Protein AF-A0A9P4HFI1-F1 (afdb_monomer_lite)

pLDDT: mean 74.75, std 19.61, range [27.12, 97.75]

Foldseek 3Di:
DAQPDQPPPPPPVVLVVLVVVLVVLVVVLVVVVVVLVVVVVVVVVVVVPPPDDDDPPCVVVVDDPVVNVVVVVVVVVVVVVVVVVPPDDDPDDDDDDDDDDPDDPVVVVVVVVVCPPDPCVVVPDDPPDPDPADPVNVVVVVVVVVVVSVVVVLVSLLVSLLVLLVSLLVLLVVCVVCLVVAFLVSLVVNLVSSLVSLVSVLVNLQCLCVVHDVSSVVSVVSVVSSVVSSVVSLVSSVVLQVQQDSHDHSSDDDCVVPDPPPDDPPVVVVVVSVVSVVVSVVSNVVSNVNSVVVVVVVVVVVVCVVVVVVVVVVVVVVVVVVVVVVVVPPPDDDDDDDDDDPDDDDDDDDDDDD

Radius of gyration: 32.89 Å; chains: 1; bounding box: 83×72×88 Å

Organism: NCBI:txid210430

InterPro domains:
  IPR053018 Elsinochrome Biosynthesis-Associated [PTHR37577] (3-295)

Structure (mmCIF, N/CA/C/O backbone):
data_AF-A0A9P4HFI1-F1
#
_entry.id   AF-A0A9P4HFI1-F1
#
loop_
_atom_site.group_PDB
_atom_site.id
_atom_site.type_symbol
_atom_site.label_atom_id
_atom_site.label_alt_id
_atom_site.label_comp_id
_atom_site.label_asym_id
_atom_site.label_entity_id
_atom_site.label_seq_id
_atom_site.pdbx_PDB_ins_code
_atom_site.Cartn_x
_atom_site.Cartn_y
_atom_site.Cartn_z
_atom_site.occupancy
_atom_site.B_iso_or_equiv
_atom_site.auth_seq_id
_atom_site.auth_comp_id
_atom_site.auth_asym_id
_atom_site.auth_atom_id
_atom_site.pdbx_PDB_model_num
ATOM 1 N N . MET A 1 1 ? -12.243 -10.187 34.333 1.00 68.06 1 MET A N 1
ATOM 2 C CA . MET A 1 1 ? -13.706 -9.996 34.335 1.00 68.06 1 MET A CA 1
ATOM 3 C C . MET A 1 1 ? -14.184 -10.226 32.917 1.00 68.06 1 MET A C 1
ATOM 5 O O . MET A 1 1 ? -13.527 -9.745 32.000 1.00 68.06 1 MET A O 1
ATOM 9 N N . GLU A 1 2 ? -15.232 -11.023 32.726 1.00 74.25 2 GLU A N 1
ATOM 10 C CA . GLU A 1 2 ? -15.832 -11.200 31.400 1.00 74.25 2 GLU A CA 1
ATOM 11 C C . GLU A 1 2 ? -16.791 -10.032 31.126 1.00 74.25 2 GLU A C 1
ATOM 13 O O . GLU A 1 2 ? -17.503 -9.596 32.024 1.00 74.25 2 GLU A O 1
ATOM 18 N N . CYS A 1 3 ? -16.760 -9.493 29.906 1.00 81.25 3 CYS A N 1
ATOM 19 C CA . CYS A 1 3 ? -17.635 -8.409 29.449 1.00 81.25 3 CYS A CA 1
ATOM 20 C C . CYS A 1 3 ? -19.101 -8.875 29.564 1.00 81.25 3 CYS A C 1
ATOM 22 O O . CYS A 1 3 ? -19.505 -9.786 28.838 1.00 81.25 3 CYS A O 1
ATOM 24 N N . VAL A 1 4 ? -19.862 -8.306 30.509 1.00 76.50 4 VAL A N 1
ATOM 25 C CA . VAL A 1 4 ? -21.171 -8.838 30.960 1.00 76.50 4 VAL A CA 1
ATOM 26 C C . VAL A 1 4 ? -22.253 -8.696 29.887 1.00 76.50 4 VAL A C 1
ATOM 28 O O . VAL A 1 4 ? -23.166 -9.513 29.797 1.00 76.50 4 VAL A O 1
ATOM 31 N N . SER A 1 5 ? -22.119 -7.693 29.022 1.00 66.56 5 SER A N 1
ATOM 32 C CA . SER A 1 5 ? -23.012 -7.460 27.895 1.00 66.56 5 SER A CA 1
ATOM 33 C C . SER A 1 5 ? -22.180 -7.158 26.660 1.00 66.56 5 SER A C 1
ATOM 35 O O . SER A 1 5 ? -21.770 -6.023 26.405 1.00 66.56 5 SER A O 1
ATOM 37 N N . ILE A 1 6 ? -21.925 -8.196 25.863 1.00 64.38 6 ILE A N 1
ATOM 38 C CA . ILE A 1 6 ? -21.555 -7.989 24.467 1.00 64.38 6 ILE A CA 1
ATOM 39 C C . ILE A 1 6 ? -22.835 -7.460 23.833 1.00 64.38 6 ILE A C 1
ATOM 41 O O . ILE A 1 6 ? -23.694 -8.255 23.453 1.00 64.38 6 ILE A O 1
ATOM 45 N N . GLY A 1 7 ? -23.002 -6.133 23.804 1.00 59.44 7 GLY A N 1
ATOM 46 C CA . GLY A 1 7 ? -24.092 -5.511 23.059 1.00 59.44 7 GLY A CA 1
ATOM 47 C C . GLY A 1 7 ? -24.150 -6.220 21.716 1.00 59.44 7 GLY A C 1
ATOM 48 O O . GLY A 1 7 ? -23.103 -6.315 21.065 1.00 59.44 7 GLY A O 1
ATOM 49 N N . GLN A 1 8 ? -25.296 -6.850 21.402 1.00 54.38 8 GLN A N 1
ATOM 50 C CA . GLN A 1 8 ? -25.435 -7.635 20.179 1.00 54.38 8 GLN A CA 1
ATOM 51 C C . GLN A 1 8 ? -24.863 -6.767 19.078 1.00 54.38 8 GLN A C 1
ATOM 53 O O . GLN A 1 8 ? -25.316 -5.635 18.906 1.00 54.38 8 GLN A O 1
ATOM 58 N N . ALA A 1 9 ? -23.782 -7.240 18.451 1.00 53.97 9 ALA A N 1
ATOM 59 C CA . ALA A 1 9 ? -23.200 -6.545 17.328 1.00 53.97 9 ALA A CA 1
ATOM 60 C C . ALA A 1 9 ? -24.339 -6.471 16.329 1.00 53.97 9 ALA A C 1
ATOM 62 O O . ALA A 1 9 ? -24.664 -7.494 15.733 1.00 53.97 9 ALA A O 1
ATOM 63 N N . ASN A 1 10 ? -25.016 -5.322 16.259 1.00 55.12 10 ASN A N 1
ATOM 64 C CA . ASN A 1 10 ? -26.037 -5.112 15.264 1.00 55.12 10 ASN A CA 1
ATOM 65 C C . ASN A 1 10 ? -25.264 -5.306 13.966 1.00 55.12 10 ASN A C 1
ATOM 67 O O . ASN A 1 10 ? -24.281 -4.580 13.764 1.00 55.12 10 ASN A O 1
ATOM 71 N N . PRO A 1 11 ? -25.544 -6.367 13.193 1.00 55.69 11 PRO A N 1
ATOM 72 C CA . PRO A 1 11 ? -24.803 -6.640 11.984 1.00 55.69 11 PRO A CA 1
ATOM 73 C C . PRO A 1 11 ? -25.275 -5.598 10.980 1.00 55.69 11 PRO A C 1
ATOM 75 O O . PRO A 1 11 ? -26.079 -5.875 10.096 1.00 55.69 11 PRO A O 1
ATOM 78 N N . ASP A 1 12 ? -24.835 -4.359 11.161 1.00 54.88 12 ASP A N 1
ATOM 79 C CA . ASP A 1 12 ? -25.080 -3.303 10.214 1.00 54.88 12 ASP A CA 1
ATOM 80 C C . ASP A 1 12 ? -24.405 -3.781 8.928 1.00 54.88 12 ASP A C 1
ATOM 82 O O . ASP A 1 12 ? -23.182 -3.949 8.861 1.00 54.88 12 ASP A O 1
ATOM 86 N N . ASN A 1 13 ? -25.232 -4.060 7.914 1.00 54.50 13 ASN A N 1
ATOM 87 C CA . ASN A 1 13 ? -24.852 -4.605 6.605 1.00 54.50 13 ASN A CA 1
ATOM 88 C C . ASN A 1 13 ? -23.632 -3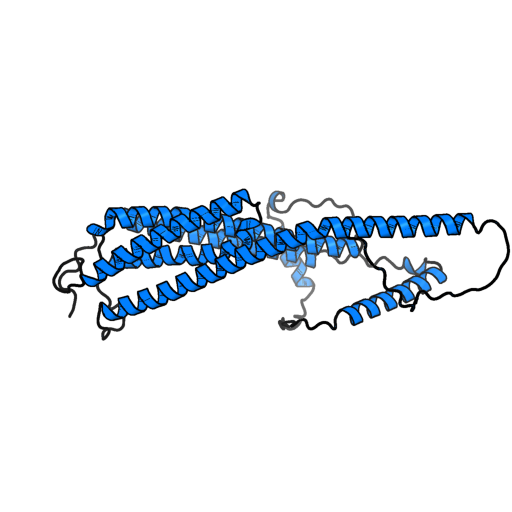.901 5.978 1.00 54.50 13 ASN A C 1
ATOM 90 O O . ASN A 1 13 ? -22.931 -4.487 5.151 1.00 54.50 13 ASN A O 1
ATOM 94 N N . ALA A 1 14 ? -23.355 -2.660 6.384 1.00 55.66 14 ALA A N 1
ATOM 95 C CA . ALA A 1 14 ? -22.195 -1.892 5.965 1.00 55.66 14 ALA A CA 1
ATOM 96 C C . ALA A 1 14 ? -20.857 -2.577 6.309 1.00 55.66 14 ALA A C 1
ATOM 98 O O . ALA A 1 14 ? -19.989 -2.666 5.442 1.00 55.66 14 ALA A O 1
ATOM 99 N N . GLY A 1 15 ? -20.683 -3.111 7.526 1.00 61.41 15 GLY A N 1
ATOM 100 C CA . GLY A 1 15 ? -19.405 -3.697 7.957 1.00 61.41 15 GLY A CA 1
ATOM 101 C C . GLY A 1 15 ? -19.043 -4.975 7.194 1.00 61.41 15 GLY A C 1
ATOM 102 O O . GLY A 1 15 ? -17.900 -5.154 6.767 1.00 61.41 15 GLY A O 1
ATOM 103 N N . VAL A 1 16 ? -20.038 -5.834 6.952 1.00 70.19 16 VAL A N 1
ATOM 104 C CA . VAL A 1 16 ? -19.864 -7.064 6.165 1.00 70.19 16 VAL A CA 1
ATOM 105 C C . VAL A 1 16 ? -19.607 -6.734 4.698 1.00 70.19 16 VAL A C 1
ATOM 107 O O . VAL A 1 16 ? -18.694 -7.304 4.109 1.00 70.19 16 VAL A O 1
ATOM 110 N N . GLY A 1 17 ? -20.344 -5.781 4.115 1.00 72.12 17 GLY A N 1
ATOM 111 C CA . GLY A 1 17 ? -20.143 -5.367 2.722 1.00 72.12 17 GLY A CA 1
ATOM 112 C C . GLY A 1 17 ? -18.720 -4.871 2.450 1.00 72.12 17 GLY A C 1
ATOM 113 O O . GLY A 1 17 ? -18.124 -5.219 1.433 1.00 72.12 17 GLY A O 1
ATOM 114 N N . ILE A 1 18 ? -18.140 -4.134 3.398 1.00 68.12 18 ILE A N 1
ATOM 115 C CA . ILE A 1 18 ? -16.758 -3.648 3.332 1.00 68.12 18 ILE A CA 1
ATOM 116 C C . ILE A 1 18 ? -15.747 -4.798 3.375 1.00 68.12 18 ILE A C 1
ATOM 118 O O . ILE A 1 18 ? -14.842 -4.857 2.542 1.00 68.12 18 ILE A O 1
ATOM 122 N N . LEU A 1 19 ? -15.900 -5.721 4.328 1.00 71.75 19 LEU A N 1
ATOM 123 C CA . LEU A 1 19 ? -15.033 -6.896 4.440 1.00 71.75 19 LEU A CA 1
ATOM 124 C C . LEU A 1 19 ? -15.110 -7.755 3.176 1.00 71.75 19 LEU A C 1
ATOM 126 O O . LEU A 1 19 ? -14.081 -8.152 2.634 1.00 71.75 19 LEU A O 1
ATOM 130 N N . VAL A 1 20 ? -16.321 -7.979 2.662 1.00 79.75 20 VAL A N 1
ATOM 131 C CA . VAL A 1 20 ? -16.550 -8.707 1.411 1.00 79.75 20 VAL A CA 1
ATOM 132 C C . VAL A 1 20 ? -15.899 -7.985 0.234 1.00 79.75 20 VAL A C 1
ATOM 134 O O . VAL A 1 20 ? -15.254 -8.644 -0.579 1.00 79.75 20 VAL A O 1
ATOM 137 N N . ALA A 1 21 ? -15.988 -6.655 0.150 1.00 74.50 21 ALA A N 1
ATOM 138 C CA . ALA A 1 21 ? -15.324 -5.883 -0.899 1.00 74.50 21 ALA A CA 1
ATOM 139 C C . ALA A 1 21 ? -13.795 -6.034 -0.837 1.00 74.50 21 ALA A C 1
ATOM 141 O O . ALA A 1 21 ? -13.177 -6.326 -1.860 1.00 74.50 21 ALA A O 1
ATOM 142 N N . PHE A 1 22 ? -13.189 -5.937 0.352 1.00 73.19 22 PHE A N 1
ATOM 143 C CA . PHE A 1 22 ? -11.746 -6.139 0.539 1.00 73.19 22 PHE A CA 1
ATOM 144 C C . PHE A 1 22 ? -11.298 -7.553 0.179 1.00 73.19 22 PHE A C 1
ATOM 146 O O . PHE A 1 22 ? -10.294 -7.723 -0.515 1.00 73.19 22 PHE A O 1
ATOM 153 N N . VAL A 1 23 ? -12.036 -8.570 0.628 1.00 80.94 23 VAL A N 1
ATOM 154 C CA . VAL A 1 23 ? -11.736 -9.974 0.318 1.00 80.94 23 VAL A CA 1
ATOM 155 C C . VAL A 1 23 ? -11.874 -10.223 -1.179 1.00 80.94 23 VAL A C 1
ATOM 157 O O . VAL A 1 23 ? -10.978 -10.807 -1.781 1.00 80.94 23 VAL A O 1
ATOM 160 N N . THR A 1 24 ? -12.941 -9.721 -1.802 1.00 79.12 24 THR A N 1
ATOM 161 C CA . THR A 1 24 ? -13.180 -9.863 -3.244 1.00 79.12 24 THR A CA 1
ATOM 162 C C . THR A 1 24 ? -12.085 -9.170 -4.048 1.00 79.12 24 THR A C 1
ATOM 164 O O . THR A 1 24 ? -11.529 -9.762 -4.968 1.00 79.12 24 THR A O 1
ATOM 167 N N . GLN A 1 25 ? -11.706 -7.948 -3.676 1.00 77.00 25 GLN A N 1
ATOM 168 C CA . GLN A 1 25 ? -10.628 -7.218 -4.336 1.00 77.00 25 GLN A CA 1
ATOM 169 C C . GLN A 1 25 ? -9.276 -7.919 -4.165 1.00 77.00 25 GLN A C 1
ATOM 171 O O . GLN A 1 25 ? -8.525 -8.048 -5.131 1.00 77.00 25 GLN A O 1
ATOM 176 N N . SER A 1 26 ? -8.976 -8.405 -2.959 1.00 75.50 26 SER A N 1
ATOM 177 C CA . SER A 1 26 ? -7.747 -9.154 -2.681 1.00 75.50 26 SER A CA 1
ATOM 178 C C . SER A 1 26 ? -7.704 -10.447 -3.493 1.00 75.50 26 SER A C 1
ATOM 180 O O . SER A 1 26 ? -6.679 -10.764 -4.089 1.00 75.50 26 SER A O 1
ATOM 182 N N . LEU A 1 27 ? -8.832 -11.155 -3.593 1.00 80.88 27 LEU A N 1
ATOM 183 C CA . LEU A 1 27 ? -8.959 -12.364 -4.397 1.00 80.88 27 LEU A CA 1
ATOM 184 C C . LEU A 1 27 ? -8.751 -12.071 -5.887 1.00 80.88 27 LEU A C 1
ATOM 186 O O . LEU A 1 27 ? -7.974 -12.765 -6.535 1.00 80.88 27 LEU A O 1
ATOM 190 N N . ILE A 1 28 ? -9.376 -11.017 -6.422 1.00 78.25 28 ILE A N 1
ATOM 191 C CA . ILE A 1 28 ? -9.182 -10.592 -7.816 1.00 78.25 28 ILE A CA 1
ATOM 192 C C . ILE A 1 28 ? -7.711 -10.244 -8.072 1.00 78.25 28 ILE A C 1
ATOM 194 O O . ILE A 1 28 ? -7.153 -10.668 -9.082 1.00 78.25 28 ILE A O 1
ATOM 198 N N . ALA A 1 29 ? -7.059 -9.525 -7.155 1.00 73.94 29 ALA A N 1
ATOM 199 C CA . ALA A 1 29 ? -5.646 -9.174 -7.277 1.00 73.94 29 ALA A CA 1
ATOM 200 C C . ALA A 1 29 ? -4.735 -10.415 -7.261 1.00 73.94 29 ALA A C 1
ATOM 202 O O . ALA A 1 29 ? -3.812 -10.507 -8.070 1.00 73.94 29 ALA A O 1
ATOM 203 N N . VAL A 1 30 ? -5.016 -11.393 -6.393 1.00 76.31 30 VAL A N 1
ATOM 204 C CA . VAL A 1 30 ? -4.285 -12.670 -6.345 1.00 76.31 30 VAL A CA 1
ATOM 205 C C . VAL A 1 30 ? -4.503 -13.473 -7.624 1.00 76.31 30 VAL A C 1
ATOM 207 O O . VAL A 1 30 ? -3.530 -13.966 -8.190 1.00 76.31 30 VAL A O 1
ATOM 210 N N . ILE A 1 31 ? -5.739 -13.565 -8.124 1.00 79.00 31 ILE A N 1
ATOM 211 C CA . ILE A 1 31 ? -6.050 -14.268 -9.377 1.00 79.00 31 ILE A CA 1
ATOM 212 C C . ILE A 1 31 ? -5.343 -13.595 -10.555 1.00 79.00 31 ILE A C 1
ATOM 214 O O . ILE A 1 31 ? -4.717 -14.280 -11.359 1.00 79.00 31 ILE A O 1
ATOM 218 N N . ALA A 1 32 ? -5.381 -12.264 -10.642 1.00 75.81 32 ALA A N 1
ATOM 219 C CA . ALA A 1 32 ? -4.673 -11.521 -11.680 1.00 75.81 32 ALA A CA 1
ATOM 220 C C . ALA A 1 32 ? -3.154 -11.740 -11.587 1.00 75.81 32 ALA A C 1
ATOM 222 O O . ALA A 1 32 ? -2.506 -12.032 -12.590 1.00 75.81 32 ALA A O 1
ATOM 223 N N . SER A 1 33 ? -2.575 -11.674 -10.387 1.00 73.25 33 SER A N 1
ATOM 224 C CA . SER A 1 33 ? -1.152 -11.956 -10.165 1.00 73.25 33 SER A CA 1
ATOM 225 C C . SER A 1 33 ? -0.777 -13.393 -10.561 1.00 73.25 33 SER A C 1
ATOM 227 O O . SER A 1 33 ? 0.173 -13.604 -11.311 1.00 73.25 33 SER A O 1
ATOM 229 N N . ALA A 1 34 ? -1.573 -14.389 -10.165 1.00 79.25 34 ALA A N 1
ATOM 230 C CA . ALA A 1 34 ? -1.355 -15.786 -10.529 1.00 79.25 34 ALA A CA 1
ATOM 231 C C . ALA A 1 34 ? -1.475 -16.012 -12.042 1.00 79.25 34 ALA A C 1
ATOM 233 O O . ALA A 1 34 ? -0.626 -16.667 -12.639 1.00 79.25 34 ALA A O 1
ATOM 234 N N . PHE A 1 35 ? -2.489 -15.431 -12.686 1.00 81.44 35 PHE A N 1
ATOM 235 C CA . PHE A 1 35 ? -2.682 -15.546 -14.130 1.00 81.44 35 PHE A CA 1
ATOM 236 C C . PHE A 1 35 ? -1.524 -14.915 -14.906 1.00 81.44 35 PHE A C 1
ATOM 238 O O . PHE A 1 35 ? -1.002 -15.499 -15.853 1.00 81.44 35 PHE A O 1
ATOM 245 N N . THR A 1 36 ? -1.070 -13.740 -14.477 1.00 73.50 36 THR A N 1
ATOM 246 C CA . THR A 1 36 ? 0.057 -13.046 -15.113 1.00 73.50 36 THR A CA 1
ATOM 247 C C . THR A 1 36 ? 1.380 -13.772 -14.887 1.00 73.50 36 THR A C 1
ATOM 249 O O . THR A 1 36 ? 2.193 -13.852 -15.811 1.00 73.50 36 THR A O 1
ATOM 252 N N . PHE A 1 37 ? 1.563 -14.394 -13.721 1.00 78.31 37 PHE A N 1
ATOM 253 C CA . PHE A 1 37 ? 2.675 -15.301 -13.463 1.00 78.31 37 PHE A CA 1
ATOM 254 C C . PHE A 1 37 ? 2.631 -16.525 -14.387 1.00 78.31 37 PHE A C 1
ATOM 256 O O . PHE A 1 37 ? 3.613 -16.802 -15.068 1.00 78.31 37 PHE A O 1
ATOM 263 N N . LEU A 1 38 ? 1.484 -17.202 -14.500 1.00 84.19 38 LEU A N 1
ATOM 264 C CA . LEU A 1 38 ? 1.314 -18.365 -15.377 1.00 84.19 38 LEU A CA 1
ATOM 265 C C . LEU A 1 38 ? 1.590 -18.025 -16.844 1.00 84.19 38 LEU A C 1
ATOM 267 O O . LEU A 1 38 ? 2.341 -18.737 -17.509 1.00 84.19 38 LEU A O 1
ATOM 271 N N . LEU A 1 39 ? 1.052 -16.909 -17.344 1.00 79.38 39 LEU A N 1
ATOM 272 C CA . LEU A 1 39 ? 1.347 -16.432 -18.696 1.00 79.38 39 LEU A CA 1
ATOM 273 C C . LEU A 1 39 ? 2.840 -16.133 -18.885 1.00 79.38 39 LEU A C 1
ATOM 275 O O . LEU A 1 39 ? 3.402 -16.434 -19.939 1.00 79.38 39 LEU A O 1
ATOM 279 N N . SER A 1 40 ? 3.499 -15.574 -17.868 1.00 74.44 40 SER A N 1
ATOM 280 C CA . SER A 1 40 ? 4.941 -15.323 -17.890 1.00 74.44 40 SER A CA 1
ATOM 281 C C . SER A 1 40 ? 5.743 -16.626 -17.984 1.00 74.44 40 SER A C 1
ATOM 283 O O . SER A 1 40 ? 6.675 -16.702 -18.793 1.00 74.44 40 SER A O 1
ATOM 285 N N . THR A 1 41 ? 5.358 -17.651 -17.219 1.00 78.62 41 THR A N 1
ATOM 286 C CA . THR A 1 41 ? 5.999 -18.974 -17.223 1.00 78.62 41 THR A CA 1
ATOM 287 C C . THR A 1 41 ? 5.790 -19.695 -18.549 1.00 78.62 41 THR A C 1
ATOM 289 O O . THR A 1 41 ? 6.765 -20.132 -19.155 1.00 78.62 41 THR A O 1
ATOM 292 N N . LEU A 1 42 ? 4.556 -19.734 -19.064 1.00 83.81 42 LEU A N 1
ATOM 293 C CA . LEU A 1 42 ? 4.248 -20.341 -20.365 1.00 83.81 42 LEU A CA 1
ATOM 294 C C . LEU A 1 42 ? 5.013 -19.662 -21.500 1.00 83.81 42 LEU A C 1
ATOM 296 O O . LEU A 1 42 ? 5.517 -20.322 -22.408 1.00 83.81 42 LEU A O 1
ATOM 300 N N . HIS A 1 43 ? 5.136 -18.335 -21.448 1.00 77.38 43 HIS A N 1
ATOM 301 C CA . HIS A 1 43 ? 5.908 -17.625 -22.452 1.00 77.38 43 HIS A CA 1
ATOM 302 C C . HIS A 1 43 ? 7.402 -17.952 -22.353 1.00 77.38 43 HIS A C 1
ATOM 304 O O . HIS A 1 43 ? 8.038 -18.153 -23.382 1.00 77.38 43 HIS A O 1
ATOM 310 N N . GLN A 1 44 ? 7.954 -18.045 -21.138 1.00 75.88 44 GLN A N 1
ATOM 311 C CA . GLN A 1 44 ? 9.358 -18.406 -20.922 1.00 75.88 44 GLN A CA 1
ATOM 312 C C . GLN A 1 44 ? 9.663 -19.839 -21.377 1.00 75.88 44 GLN A C 1
ATOM 314 O O . GLN A 1 44 ? 10.722 -20.078 -21.949 1.00 75.88 44 GLN A O 1
ATOM 319 N N . GLN A 1 45 ? 8.715 -20.760 -21.209 1.00 81.69 45 GLN A N 1
ATOM 320 C CA . GLN A 1 45 ? 8.839 -22.132 -21.691 1.00 81.69 45 GLN A CA 1
ATOM 321 C C . GLN A 1 45 ? 8.901 -22.190 -23.225 1.00 81.69 45 GLN A C 1
ATOM 323 O O . GLN A 1 45 ? 9.818 -2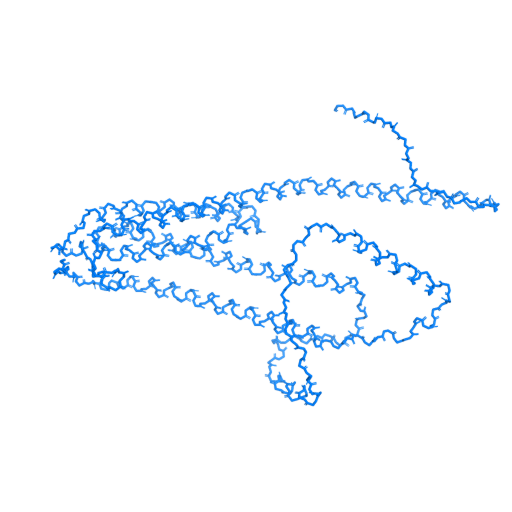2.797 -23.767 1.00 81.69 45 GLN A O 1
ATOM 328 N N . ARG A 1 46 ? 8.053 -21.426 -23.938 1.00 77.62 46 ARG A N 1
ATOM 329 C CA . ARG A 1 46 ? 8.140 -21.325 -25.413 1.00 77.62 46 ARG A CA 1
ATOM 330 C C . ARG A 1 46 ? 9.495 -20.823 -25.912 1.00 77.62 46 ARG A C 1
ATOM 332 O O . ARG A 1 46 ? 9.928 -21.229 -26.981 1.00 77.62 46 ARG A O 1
ATOM 339 N N . TRP A 1 47 ? 10.151 -19.926 -25.176 1.00 74.12 47 TRP A N 1
ATOM 340 C CA . TRP A 1 47 ? 11.494 -19.460 -25.538 1.00 74.12 47 TRP A CA 1
ATOM 341 C C . TRP A 1 47 ? 12.562 -20.531 -25.335 1.00 74.12 47 TRP A C 1
ATOM 343 O O . TRP A 1 47 ? 13.558 -20.529 -26.052 1.00 74.12 47 TRP A O 1
ATOM 353 N N . HIS A 1 48 ? 12.359 -21.426 -24.371 1.00 74.00 48 HIS A N 1
ATOM 354 C CA . HIS A 1 48 ? 13.281 -22.516 -24.085 1.00 74.00 48 HIS A CA 1
ATOM 355 C C . HIS A 1 48 ? 13.109 -23.696 -25.053 1.00 74.00 48 HIS A C 1
ATOM 357 O O . HIS A 1 48 ? 14.089 -24.368 -25.370 1.00 74.00 48 HIS A O 1
ATOM 363 N N . ASP A 1 49 ? 11.880 -23.911 -25.531 1.00 75.06 49 ASP A N 1
ATOM 364 C CA . ASP A 1 49 ? 11.524 -24.956 -26.499 1.00 75.06 49 ASP A CA 1
ATOM 365 C C . ASP A 1 49 ? 11.700 -24.511 -27.956 1.00 75.06 49 ASP A C 1
ATOM 367 O O . ASP A 1 49 ? 11.635 -25.336 -28.868 1.00 75.06 49 ASP A O 1
ATOM 371 N N . ALA A 1 50 ? 11.922 -23.213 -28.198 1.00 76.44 50 ALA A N 1
ATOM 372 C CA . ALA A 1 50 ? 12.322 -22.723 -29.506 1.00 76.44 50 ALA A CA 1
ATOM 373 C C . ALA A 1 50 ? 13.627 -23.430 -29.889 1.00 76.44 50 ALA A C 1
ATOM 375 O O . ALA A 1 50 ? 14.678 -23.158 -29.302 1.00 76.44 50 ALA A O 1
ATOM 376 N N . VAL A 1 51 ? 13.512 -24.377 -30.830 1.00 72.25 51 VAL A N 1
ATOM 377 C CA . VAL A 1 51 ? 14.612 -25.202 -31.336 1.00 72.25 51 VAL A CA 1
ATOM 378 C C . VAL A 1 51 ? 15.803 -24.278 -31.567 1.00 72.25 51 VAL A C 1
ATOM 380 O O . VAL A 1 51 ? 15.629 -23.272 -32.263 1.00 72.25 51 VAL A O 1
ATOM 383 N N . PRO A 1 52 ? 16.970 -24.548 -30.947 1.00 66.00 52 PRO A N 1
ATOM 384 C CA . PRO A 1 52 ? 18.148 -23.734 -31.186 1.00 66.00 52 PRO A CA 1
ATOM 385 C C . PRO A 1 52 ? 18.327 -23.654 -32.694 1.00 66.00 52 PRO A C 1
ATOM 387 O O . PRO A 1 52 ? 18.323 -24.701 -33.349 1.00 66.00 52 PRO A O 1
ATOM 390 N N . ASP A 1 53 ? 18.390 -22.425 -33.225 1.00 60.53 53 ASP A N 1
ATOM 391 C CA . ASP A 1 53 ? 18.553 -22.203 -34.659 1.00 60.53 53 ASP A CA 1
ATOM 392 C C . ASP A 1 53 ? 19.613 -23.188 -35.159 1.00 60.53 53 ASP A C 1
ATOM 394 O O . ASP A 1 53 ? 20.652 -23.326 -34.491 1.00 60.53 53 ASP A O 1
ATOM 398 N N . PRO A 1 54 ? 19.338 -23.928 -36.253 1.00 62.78 54 PRO A N 1
ATOM 399 C CA . PRO A 1 54 ? 20.283 -24.898 -36.777 1.00 62.78 54 PRO A CA 1
ATOM 400 C C . PRO A 1 54 ? 21.636 -24.206 -36.832 1.00 62.78 54 PRO A C 1
ATOM 402 O O . PRO A 1 54 ? 21.731 -23.117 -37.411 1.00 62.78 54 PRO A O 1
ATOM 405 N N . GLN A 1 55 ? 22.634 -24.782 -36.141 1.00 57.97 55 GLN A N 1
ATOM 406 C CA . GLN A 1 55 ? 23.968 -24.188 -36.080 1.00 57.97 55 GLN A CA 1
ATOM 407 C C . GLN A 1 55 ? 24.326 -23.740 -37.493 1.00 57.97 55 GLN A C 1
ATOM 409 O O . GLN A 1 55 ? 24.135 -24.552 -38.401 1.00 57.97 55 GLN A O 1
ATOM 414 N N . PRO A 1 56 ? 24.749 -22.475 -37.697 1.00 58.88 56 PRO A N 1
ATOM 415 C CA . PRO A 1 56 ? 24.963 -21.917 -39.026 1.00 58.88 56 PRO A CA 1
ATOM 416 C C . PRO A 1 56 ? 25.866 -22.875 -39.796 1.00 58.88 56 PRO A C 1
ATOM 418 O O . PRO A 1 56 ? 27.060 -22.955 -39.514 1.00 58.88 56 PRO A O 1
ATOM 421 N N . GLY A 1 57 ? 25.258 -23.676 -40.676 1.00 60.28 57 GLY A N 1
ATOM 422 C CA . GLY A 1 57 ? 25.848 -24.945 -41.088 1.00 60.28 57 GLY A CA 1
ATOM 423 C C . GLY A 1 57 ? 27.147 -24.679 -41.809 1.00 60.28 57 GLY A C 1
ATOM 424 O O . GLY A 1 57 ? 27.089 -24.082 -42.873 1.00 60.28 57 GLY A O 1
ATOM 425 N N . ASP A 1 58 ? 28.283 -25.026 -41.196 1.00 60.25 58 ASP A N 1
ATOM 426 C CA . ASP A 1 58 ? 29.667 -24.938 -41.682 1.00 60.25 58 ASP A CA 1
ATOM 427 C C . ASP A 1 58 ? 30.007 -23.788 -42.656 1.00 60.25 58 ASP A C 1
ATOM 429 O O . ASP A 1 58 ? 30.991 -23.847 -43.392 1.00 60.25 58 ASP A O 1
ATOM 433 N N . GLY A 1 59 ? 29.262 -22.680 -42.650 1.00 55.97 59 GLY A N 1
ATOM 434 C CA . GLY A 1 59 ? 29.458 -21.554 -43.565 1.00 55.97 59 GLY A CA 1
ATOM 435 C C . GLY A 1 59 ? 30.776 -20.845 -43.271 1.00 55.97 59 GLY A C 1
ATOM 436 O O . GLY A 1 59 ? 31.426 -20.304 -44.162 1.00 55.97 59 GLY A O 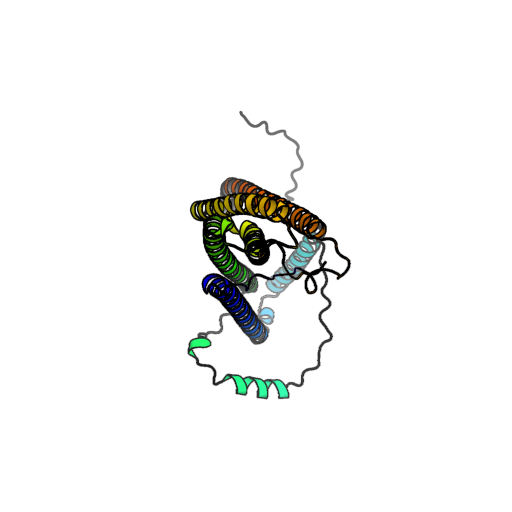1
ATOM 437 N N . LEU A 1 60 ? 31.251 -20.963 -42.028 1.00 57.19 60 LEU A N 1
ATOM 438 C CA . LEU A 1 60 ? 32.593 -20.570 -41.604 1.00 57.19 60 LEU A CA 1
ATOM 439 C C . LEU A 1 60 ? 33.700 -21.382 -42.297 1.00 57.19 60 LEU A C 1
ATOM 441 O O . LEU A 1 60 ? 34.828 -20.895 -42.413 1.00 57.19 60 LEU A O 1
ATOM 445 N N . ALA A 1 61 ? 33.412 -22.587 -42.801 1.00 59.19 61 ALA A N 1
ATOM 446 C CA . ALA A 1 61 ? 34.347 -23.354 -43.619 1.00 59.19 61 ALA A CA 1
ATOM 447 C C . ALA A 1 61 ? 34.553 -22.721 -45.005 1.00 59.19 61 ALA A C 1
ATOM 449 O O . ALA A 1 61 ? 35.658 -22.827 -45.546 1.00 59.19 61 ALA A O 1
ATOM 450 N N . GLN A 1 62 ? 33.556 -21.994 -45.525 1.00 61.81 62 GLN A N 1
ATOM 451 C CA . GLN A 1 62 ? 33.639 -21.250 -46.790 1.00 61.81 62 GLN A CA 1
ATOM 452 C C . GLN A 1 62 ? 34.309 -19.876 -46.640 1.00 61.81 62 GLN A C 1
ATOM 454 O O . GLN A 1 62 ? 34.708 -19.269 -47.633 1.00 61.81 62 GLN A O 1
ATOM 459 N N . TRP A 1 63 ? 34.500 -19.380 -45.413 1.00 69.88 63 TRP A N 1
ATOM 460 C CA . TRP A 1 63 ? 35.155 -18.090 -45.202 1.00 69.88 63 TRP A CA 1
ATOM 461 C C . TRP A 1 63 ? 36.647 -18.156 -45.566 1.00 69.88 63 TRP A C 1
ATOM 463 O O . TRP A 1 63 ? 37.343 -19.101 -45.152 1.00 69.88 63 TRP A O 1
ATOM 473 N N . PRO A 1 64 ? 37.187 -17.140 -46.268 1.00 76.69 64 PRO A N 1
ATOM 474 C CA . PRO A 1 64 ? 38.615 -17.030 -46.537 1.00 76.69 64 PRO A CA 1
ATOM 475 C C . PRO A 1 64 ? 39.446 -17.165 -45.252 1.00 76.69 64 PRO A C 1
ATOM 477 O O . PRO A 1 64 ? 39.095 -16.613 -44.208 1.00 76.69 64 PRO A O 1
ATOM 480 N N . LYS A 1 65 ? 40.580 -17.882 -45.315 1.00 78.19 65 LYS A N 1
ATOM 481 C CA . LYS A 1 65 ? 41.421 -18.200 -44.136 1.00 78.19 65 LYS A CA 1
ATOM 482 C C . LYS A 1 65 ? 41.822 -16.971 -43.308 1.00 78.19 65 LYS A C 1
ATOM 484 O O . LYS A 1 65 ? 42.015 -17.097 -42.101 1.00 78.19 65 LYS A O 1
ATOM 489 N N . TRP A 1 66 ? 41.957 -15.801 -43.934 1.00 78.62 66 TRP A N 1
ATOM 490 C CA . TRP A 1 66 ? 42.302 -14.559 -43.244 1.00 78.62 66 TRP A CA 1
ATOM 491 C C . TRP A 1 66 ? 41.153 -14.061 -42.355 1.00 78.62 66 TRP A C 1
ATOM 493 O O . TRP A 1 66 ? 41.393 -13.776 -41.188 1.00 78.62 66 TRP A O 1
ATOM 503 N N . LEU A 1 67 ? 39.909 -14.088 -42.847 1.00 72.56 67 LEU A N 1
ATOM 504 C CA . LEU A 1 67 ? 38.716 -13.650 -42.114 1.00 72.56 67 LEU A CA 1
ATOM 505 C C . LEU A 1 67 ? 38.456 -14.531 -40.880 1.00 72.56 67 LEU A C 1
ATOM 507 O O . LEU A 1 67 ? 38.130 -14.033 -39.803 1.00 72.56 67 LEU A O 1
ATOM 511 N N . ARG A 1 68 ? 38.712 -15.842 -41.009 1.00 73.38 68 ARG A N 1
ATOM 512 C CA . ARG A 1 68 ? 38.641 -16.806 -39.897 1.00 73.38 68 ARG A CA 1
ATOM 513 C C . ARG A 1 68 ? 39.627 -16.484 -38.769 1.00 73.38 68 ARG A C 1
ATOM 515 O O . ARG A 1 68 ? 39.285 -16.632 -37.598 1.00 73.38 68 ARG A O 1
ATOM 522 N N . ARG A 1 69 ? 40.843 -16.033 -39.102 1.00 75.25 69 ARG A N 1
ATOM 523 C CA . ARG A 1 69 ? 41.851 -15.647 -38.098 1.00 75.25 69 ARG A CA 1
ATOM 524 C C . ARG A 1 69 ? 41.468 -14.356 -37.385 1.00 75.25 69 ARG A C 1
ATOM 526 O O . ARG A 1 69 ? 41.636 -14.279 -36.172 1.00 75.25 69 ARG A O 1
ATOM 533 N N . THR A 1 70 ? 40.937 -13.374 -38.111 1.00 73.75 70 THR A N 1
ATOM 534 C CA . THR A 1 70 ? 40.521 -12.096 -37.521 1.00 73.75 70 THR A CA 1
ATOM 535 C C . THR A 1 70 ? 39.332 -12.279 -36.584 1.00 73.75 70 THR A C 1
ATOM 537 O O . THR A 1 70 ? 39.358 -11.768 -35.470 1.00 73.75 70 THR A O 1
ATOM 540 N N . HIS A 1 71 ? 38.335 -13.078 -36.984 1.00 77.00 71 HIS A N 1
ATOM 541 C CA . HIS A 1 71 ? 37.181 -13.372 -36.134 1.00 77.00 71 HIS A CA 1
ATOM 542 C C . HIS A 1 71 ? 37.596 -14.077 -34.838 1.00 77.00 71 HIS A C 1
ATOM 544 O O . HIS A 1 71 ? 37.214 -13.636 -33.760 1.00 77.00 71 HIS A O 1
ATOM 550 N N . LYS A 1 72 ? 38.446 -15.114 -34.926 1.00 76.88 72 LYS A N 1
ATOM 551 C CA . LYS A 1 72 ? 38.936 -15.839 -33.742 1.00 76.88 72 LYS A CA 1
ATOM 552 C C . LYS A 1 72 ? 39.704 -14.925 -32.777 1.00 76.88 72 LYS A C 1
ATOM 554 O O . LYS A 1 72 ? 39.514 -14.998 -31.568 1.00 76.88 72 LYS A O 1
ATOM 559 N N . LYS A 1 73 ? 40.536 -14.028 -33.312 1.00 77.44 73 LYS A N 1
ATOM 560 C CA . LYS A 1 73 ? 41.313 -13.085 -32.498 1.00 77.44 73 LYS A CA 1
ATOM 561 C C . LYS A 1 73 ? 40.420 -12.037 -31.822 1.00 77.44 73 LYS A C 1
ATOM 563 O O . LYS A 1 73 ? 40.651 -11.687 -30.669 1.00 77.44 73 LYS A O 1
ATOM 568 N N . ASN A 1 74 ? 39.376 -11.578 -32.513 1.00 74.19 74 ASN A N 1
ATOM 569 C CA . ASN A 1 74 ? 38.422 -10.614 -31.967 1.00 74.19 74 ASN A CA 1
ATOM 570 C C . ASN A 1 74 ? 37.508 -11.241 -30.904 1.00 74.19 74 ASN A C 1
ATOM 572 O O . ASN A 1 74 ? 37.244 -10.596 -29.892 1.00 74.19 74 ASN A O 1
ATOM 576 N N . SER A 1 75 ? 37.079 -12.496 -31.078 1.00 71.50 75 SER A N 1
ATOM 577 C CA . SER A 1 75 ? 36.279 -13.199 -30.067 1.00 71.50 75 SER A CA 1
ATOM 578 C C . SER A 1 75 ? 37.074 -13.467 -28.784 1.00 71.50 75 SER A C 1
ATOM 580 O O . SER A 1 75 ? 36.549 -13.254 -27.697 1.00 71.50 75 SER A O 1
ATOM 582 N N . GLU A 1 76 ? 38.354 -13.847 -28.890 1.00 79.12 76 GLU A N 1
ATOM 583 C CA . GLU A 1 76 ? 39.238 -14.018 -27.722 1.00 79.12 76 GLU A CA 1
ATOM 584 C C . GLU A 1 76 ? 39.457 -12.686 -26.979 1.00 79.12 76 GLU A C 1
ATOM 586 O O . GLU A 1 76 ? 39.431 -12.632 -25.750 1.00 79.12 76 GLU A O 1
ATOM 591 N N . MET A 1 77 ? 39.609 -11.580 -27.713 1.00 71.50 77 MET A N 1
ATOM 592 C CA . MET A 1 77 ? 39.794 -10.250 -27.125 1.00 71.50 77 MET A CA 1
ATOM 593 C C . MET A 1 77 ? 38.527 -9.724 -26.430 1.00 71.50 77 MET A C 1
ATOM 595 O O . MET A 1 77 ? 38.623 -9.115 -25.362 1.00 71.50 77 MET A O 1
ATOM 599 N N . LEU A 1 78 ? 37.343 -9.991 -26.992 1.00 65.38 78 LEU A N 1
ATOM 600 C CA . LEU A 1 78 ? 36.057 -9.674 -26.363 1.00 65.38 78 LEU A CA 1
ATOM 601 C C . LEU A 1 78 ? 35.824 -10.500 -25.094 1.00 65.38 78 LEU A C 1
ATOM 603 O O . LEU A 1 78 ? 35.348 -9.956 -24.099 1.00 65.38 78 LEU A O 1
ATOM 607 N N . GLU A 1 79 ? 36.214 -11.778 -25.082 1.00 71.38 79 GLU A N 1
ATOM 608 C CA . GLU A 1 79 ? 36.106 -12.616 -23.884 1.00 71.38 79 GLU A CA 1
ATOM 609 C C . GLU A 1 79 ? 37.022 -12.111 -22.753 1.00 71.38 79 GLU A C 1
ATOM 611 O O . GLU A 1 79 ? 36.611 -12.056 -21.591 1.00 71.38 79 GLU A O 1
ATOM 616 N N . ILE A 1 80 ? 38.241 -11.666 -23.089 1.00 74.50 80 ILE A N 1
ATOM 617 C CA . ILE A 1 80 ? 39.171 -11.056 -22.127 1.00 74.50 80 ILE A CA 1
ATOM 618 C C . ILE A 1 80 ? 38.599 -9.745 -21.576 1.00 74.50 80 ILE A C 1
ATOM 620 O O . ILE A 1 80 ? 38.596 -9.567 -20.358 1.00 74.50 80 ILE A O 1
ATOM 624 N N . MET A 1 81 ? 38.073 -8.861 -22.434 1.00 62.00 81 MET A N 1
ATOM 625 C CA . MET A 1 81 ? 37.436 -7.605 -22.007 1.00 62.00 81 MET A CA 1
ATOM 626 C C . MET A 1 81 ? 36.210 -7.839 -21.121 1.00 62.00 81 MET A C 1
ATOM 628 O O . MET A 1 81 ? 35.999 -7.131 -20.137 1.00 62.00 81 MET A O 1
ATOM 632 N N . TRP A 1 82 ? 35.406 -8.851 -21.435 1.00 68.19 82 TRP A N 1
ATOM 633 C CA . TRP A 1 82 ? 34.238 -9.187 -20.632 1.00 68.19 82 TRP A CA 1
ATOM 634 C C . TRP A 1 82 ? 34.626 -9.764 -19.262 1.00 68.19 82 TRP A C 1
ATOM 636 O O . TRP A 1 82 ? 34.001 -9.422 -18.256 1.00 68.19 82 TRP A O 1
ATOM 646 N N . ARG A 1 83 ? 35.695 -10.574 -19.180 1.00 67.06 83 ARG A N 1
ATOM 647 C CA . ARG A 1 83 ? 36.226 -11.077 -17.898 1.00 67.06 83 ARG A CA 1
ATOM 648 C C . ARG A 1 83 ? 36.839 -9.973 -17.038 1.00 67.06 83 ARG A C 1
ATOM 650 O O . ARG A 1 83 ? 36.634 -9.989 -15.826 1.00 67.06 83 ARG A O 1
ATOM 657 N N . THR A 1 84 ? 37.556 -9.016 -17.624 1.00 64.94 84 THR A N 1
ATOM 658 C CA . THR A 1 84 ? 38.174 -7.915 -16.864 1.00 64.94 84 THR A CA 1
ATOM 659 C C . THR A 1 84 ? 37.167 -6.871 -16.393 1.00 64.94 84 THR A C 1
ATOM 661 O O . THR A 1 84 ? 37.385 -6.270 -15.348 1.00 64.94 84 THR A O 1
ATOM 664 N N . ASN A 1 85 ? 36.029 -6.704 -17.075 1.00 50.75 85 ASN A N 1
ATOM 665 C CA . ASN A 1 85 ? 34.980 -5.769 -16.649 1.00 50.75 85 ASN A CA 1
ATOM 666 C C . ASN A 1 85 ? 34.050 -6.334 -15.547 1.00 50.75 85 ASN A C 1
ATOM 668 O O . ASN A 1 85 ? 33.206 -5.624 -15.005 1.00 50.75 85 ASN A O 1
ATOM 672 N N . ARG A 1 86 ? 34.192 -7.620 -15.191 1.00 49.72 86 ARG A N 1
ATOM 673 C CA . ARG A 1 86 ? 33.349 -8.312 -14.195 1.00 49.72 86 ARG A CA 1
ATOM 674 C C . ARG A 1 86 ? 33.926 -8.343 -12.776 1.00 49.72 86 ARG A C 1
ATOM 676 O O . ARG A 1 86 ? 33.283 -8.894 -11.889 1.00 49.72 86 ARG A O 1
ATOM 683 N N . THR A 1 87 ? 35.110 -7.776 -12.543 1.00 47.19 87 THR A N 1
ATOM 684 C CA . THR A 1 87 ? 35.796 -7.793 -11.235 1.00 47.19 87 THR A CA 1
ATOM 685 C C . THR A 1 87 ? 35.397 -6.648 -10.292 1.00 47.19 87 THR A C 1
ATOM 687 O O . THR A 1 87 ? 35.989 -6.497 -9.226 1.00 47.19 87 THR A O 1
ATOM 690 N N . GLY A 1 88 ? 34.358 -5.871 -10.620 1.00 49.69 88 GLY A N 1
ATOM 691 C CA . GLY A 1 88 ? 33.691 -5.004 -9.642 1.00 49.69 88 GLY A CA 1
ATOM 692 C C . GLY A 1 88 ? 32.897 -5.825 -8.608 1.00 49.69 88 GLY A C 1
ATOM 693 O O . GLY A 1 88 ? 32.383 -6.892 -8.948 1.00 49.69 88 GLY A O 1
ATOM 694 N N . PRO A 1 89 ? 32.769 -5.368 -7.347 1.00 40.88 89 PRO A N 1
ATOM 695 C CA . PRO A 1 89 ? 32.143 -6.147 -6.284 1.00 40.88 89 PRO A CA 1
ATOM 696 C C . PRO A 1 89 ? 30.624 -6.214 -6.496 1.00 40.88 89 PRO A C 1
ATOM 698 O O . PRO A 1 89 ? 29.877 -5.344 -6.056 1.00 40.88 89 PRO A O 1
ATOM 701 N N . VAL A 1 90 ? 30.158 -7.263 -7.174 1.00 40.38 90 VAL A N 1
ATOM 702 C CA . VAL A 1 90 ? 28.736 -7.600 -7.294 1.00 40.38 90 VAL A CA 1
ATOM 703 C C . VAL A 1 90 ? 28.475 -8.861 -6.477 1.00 40.38 90 VAL A C 1
ATOM 705 O O . VAL A 1 90 ? 28.856 -9.967 -6.864 1.00 40.38 90 VAL A O 1
ATOM 708 N N . LEU A 1 91 ? 27.810 -8.683 -5.332 1.00 33.41 91 LEU A N 1
ATOM 709 C CA . LEU A 1 91 ? 27.221 -9.763 -4.541 1.00 33.41 91 LEU A CA 1
ATOM 710 C C . LEU A 1 91 ? 26.230 -10.534 -5.424 1.00 33.41 91 LEU A C 1
ATOM 712 O O . LEU A 1 91 ? 25.118 -10.078 -5.684 1.00 33.41 91 LEU A O 1
ATOM 716 N N . THR A 1 92 ? 26.641 -11.702 -5.907 1.00 35.03 92 THR A N 1
ATOM 717 C CA . THR A 1 92 ? 25.786 -12.613 -6.669 1.00 35.03 92 THR A CA 1
ATOM 718 C C . THR A 1 92 ? 25.288 -13.716 -5.744 1.00 35.03 92 THR A C 1
ATOM 720 O O . THR A 1 92 ? 26.037 -14.596 -5.326 1.00 35.03 92 THR A O 1
ATOM 723 N N . PHE A 1 93 ? 23.995 -13.669 -5.416 1.00 29.45 93 PHE A N 1
ATOM 724 C CA . PHE A 1 93 ? 23.282 -14.791 -4.812 1.00 29.45 93 PHE A CA 1
ATOM 725 C C . PHE A 1 93 ? 23.208 -15.931 -5.832 1.00 29.45 93 PHE A C 1
ATOM 727 O O . PHE A 1 93 ? 22.518 -15.836 -6.846 1.00 29.45 93 PHE A O 1
ATOM 734 N N . ARG A 1 94 ? 23.939 -17.016 -5.573 1.00 27.12 94 ARG A N 1
ATOM 735 C CA . ARG A 1 94 ? 23.890 -18.238 -6.378 1.00 27.12 94 ARG A CA 1
ATOM 736 C C . ARG A 1 94 ? 22.742 -19.105 -5.864 1.00 27.12 94 ARG A C 1
ATOM 738 O O . ARG A 1 94 ? 22.903 -19.827 -4.885 1.00 27.12 94 ARG A O 1
ATOM 745 N N . ILE A 1 95 ? 21.577 -19.018 -6.502 1.00 34.69 95 ILE A N 1
ATOM 746 C CA . ILE A 1 95 ? 20.503 -19.992 -6.283 1.00 34.69 95 ILE A CA 1
ATOM 747 C C . ILE A 1 95 ? 20.947 -21.290 -6.959 1.00 34.69 95 ILE A C 1
ATOM 749 O O . ILE A 1 95 ? 21.078 -21.356 -8.179 1.00 34.69 95 ILE A O 1
ATOM 753 N N . VAL A 1 96 ? 21.238 -22.305 -6.149 1.00 31.11 96 VAL A N 1
ATOM 754 C CA . VAL A 1 96 ? 21.511 -23.669 -6.606 1.00 31.11 96 VAL A CA 1
ATOM 755 C C . VAL A 1 96 ? 20.176 -24.274 -7.037 1.00 31.11 96 VAL A C 1
ATOM 757 O O . VAL A 1 96 ? 19.407 -24.746 -6.204 1.00 31.11 96 VAL A O 1
ATOM 760 N N . THR A 1 97 ? 19.866 -24.210 -8.330 1.00 37.22 97 THR A N 1
ATOM 761 C CA . THR A 1 97 ? 18.782 -25.001 -8.922 1.00 37.22 97 THR A CA 1
ATOM 762 C C . THR A 1 97 ? 19.290 -26.408 -9.250 1.00 37.22 97 THR A C 1
ATOM 764 O O . THR A 1 97 ? 20.482 -26.630 -9.456 1.00 37.22 97 THR A O 1
ATOM 767 N N . GLY A 1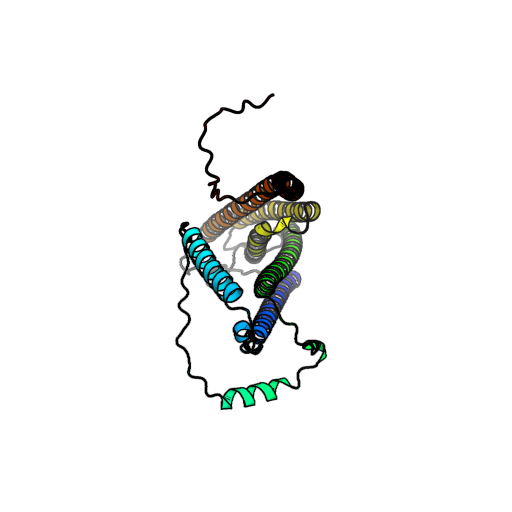 98 ? 18.376 -27.374 -9.149 1.00 35.56 98 GLY A N 1
ATOM 768 C CA . GLY A 1 98 ? 18.647 -28.793 -8.939 1.00 35.56 98 GLY A CA 1
ATOM 769 C C . GLY A 1 98 ? 19.298 -29.558 -10.095 1.00 35.56 98 GLY A C 1
ATOM 770 O O . GLY A 1 98 ? 19.553 -29.040 -11.177 1.00 35.56 98 GLY A O 1
ATOM 771 N N . ARG A 1 99 ? 19.577 -30.835 -9.801 1.00 32.19 99 ARG A N 1
ATOM 772 C CA . ARG A 1 99 ? 20.227 -31.816 -10.681 1.00 32.19 99 ARG A CA 1
ATOM 773 C C . ARG A 1 99 ? 19.511 -31.951 -12.036 1.00 32.19 99 ARG A C 1
ATOM 775 O O . ARG A 1 99 ? 18.282 -31.900 -12.060 1.00 32.19 99 ARG A O 1
ATOM 782 N N . PRO A 1 100 ? 20.247 -32.225 -13.128 1.00 37.62 100 PRO A N 1
ATOM 783 C CA . PRO A 1 100 ? 19.639 -32.570 -14.405 1.00 37.62 100 PRO A CA 1
ATOM 784 C C . PRO A 1 100 ? 18.900 -33.907 -14.276 1.00 37.62 100 PRO A C 1
ATOM 786 O O . PRO A 1 100 ? 19.492 -34.928 -13.922 1.00 37.62 100 PRO A O 1
ATOM 789 N N . ILE A 1 101 ? 17.596 -33.884 -14.537 1.00 44.44 101 ILE A N 1
ATOM 790 C CA . ILE A 1 101 ? 16.783 -35.081 -14.751 1.00 44.44 101 ILE A CA 1
ATOM 791 C C . ILE A 1 101 ? 17.076 -35.532 -16.187 1.00 44.44 101 ILE A C 1
ATOM 793 O O . ILE A 1 101 ? 16.941 -34.737 -17.115 1.00 44.44 101 ILE A O 1
ATOM 797 N N . SER A 1 102 ? 17.533 -36.774 -16.378 1.00 49.78 102 SER A N 1
ATOM 798 C CA . SER A 1 102 ? 17.685 -37.353 -17.717 1.00 49.78 102 SER A CA 1
ATOM 799 C C . SER A 1 102 ? 16.293 -37.646 -18.276 1.00 49.78 102 SER A C 1
ATOM 801 O O . SER A 1 102 ? 15.702 -38.686 -17.986 1.00 49.78 102 SER A O 1
ATOM 803 N N . GLU A 1 103 ? 15.739 -36.685 -19.002 1.00 46.47 103 GLU A N 1
ATOM 804 C CA . GLU A 1 103 ? 14.415 -36.783 -19.606 1.00 46.47 103 GLU A CA 1
ATOM 805 C C . GLU A 1 103 ? 14.481 -37.623 -20.888 1.00 46.47 103 GLU A C 1
ATOM 807 O O . GLU A 1 103 ? 15.272 -37.349 -21.791 1.00 46.47 103 GLU A O 1
ATOM 812 N N . ASN A 1 104 ? 13.666 -38.676 -20.933 1.00 62.41 104 ASN A N 1
ATOM 813 C CA . ASN A 1 104 ? 13.544 -39.594 -22.057 1.00 62.41 104 ASN A CA 1
ATOM 814 C C . ASN A 1 104 ? 12.809 -38.895 -23.215 1.00 62.41 104 ASN A C 1
ATOM 816 O O . ASN A 1 104 ? 11.722 -38.352 -23.029 1.00 62.41 104 ASN A O 1
ATOM 820 N N . GLU A 1 105 ? 13.394 -38.907 -24.412 1.00 56.44 105 GLU A N 1
ATOM 821 C CA . GLU A 1 105 ? 12.915 -38.161 -25.589 1.00 56.44 105 GLU A CA 1
ATOM 822 C C . GLU A 1 105 ? 11.486 -38.559 -26.013 1.00 56.44 105 GLU A C 1
ATOM 824 O O . GLU A 1 105 ? 10.735 -37.734 -26.537 1.00 56.44 105 GLU A O 1
ATOM 829 N N . ASN A 1 106 ? 11.065 -39.788 -25.687 1.00 67.12 106 ASN A N 1
ATOM 830 C CA . ASN A 1 106 ? 9.717 -40.288 -25.963 1.00 67.12 106 ASN A CA 1
ATOM 831 C C . ASN A 1 106 ? 8.604 -39.620 -25.131 1.00 67.12 106 ASN A C 1
ATOM 833 O O . ASN A 1 106 ? 7.464 -39.582 -25.595 1.00 67.12 106 ASN A O 1
ATOM 837 N N . ASP A 1 107 ? 8.897 -39.045 -23.958 1.00 57.62 107 ASP A N 1
ATOM 838 C CA . ASP A 1 107 ? 7.865 -38.398 -23.125 1.00 57.62 107 ASP A CA 1
ATOM 839 C C . ASP A 1 107 ? 7.502 -36.987 -23.625 1.00 57.62 107 ASP A C 1
ATOM 841 O O . ASP A 1 107 ? 6.390 -36.502 -23.395 1.00 57.62 107 ASP A O 1
ATOM 845 N N . LYS A 1 108 ? 8.389 -36.334 -24.390 1.00 52.91 108 LYS A N 1
ATOM 846 C CA . LYS A 1 108 ? 8.133 -34.991 -24.945 1.00 52.91 108 LYS A CA 1
ATOM 847 C C . 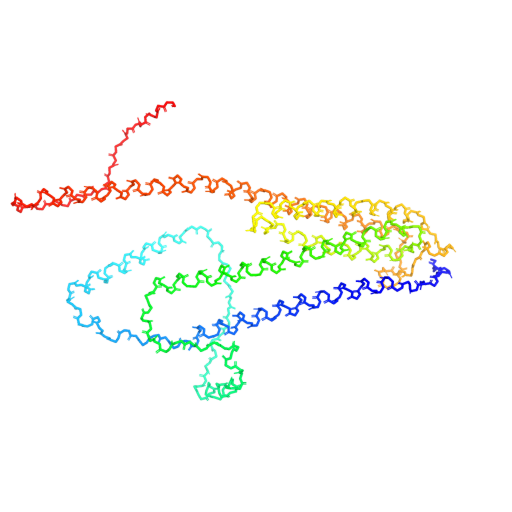LYS A 1 108 ? 7.024 -34.989 -25.996 1.00 52.91 108 LYS A C 1
ATOM 849 O O . LYS A 1 108 ? 6.248 -34.034 -26.065 1.00 52.91 108 LYS A O 1
ATOM 854 N N . HIS A 1 109 ? 6.901 -36.065 -26.774 1.00 54.78 109 HIS A N 1
ATOM 855 C CA . HIS A 1 109 ? 5.881 -36.154 -27.818 1.00 54.78 109 HIS A CA 1
ATOM 856 C C . HIS A 1 109 ? 4.455 -36.302 -27.263 1.00 54.78 109 HIS A C 1
ATOM 858 O O . HIS A 1 109 ? 3.531 -35.744 -27.851 1.00 54.78 109 HIS A O 1
ATOM 864 N N . GLN A 1 110 ? 4.258 -36.942 -26.102 1.00 57.31 110 GLN A N 1
ATOM 865 C CA . GLN A 1 110 ? 2.920 -37.070 -25.499 1.00 57.31 110 GLN A CA 1
ATOM 866 C C . GLN A 1 110 ? 2.409 -35.783 -24.833 1.00 57.31 110 GLN A C 1
ATOM 868 O O . GLN A 1 110 ? 1.197 -35.585 -24.719 1.00 57.31 110 GLN A O 1
ATOM 873 N N . ILE A 1 111 ? 3.299 -34.889 -24.391 1.00 55.25 111 ILE A N 1
ATOM 874 C CA . ILE A 1 111 ? 2.892 -33.625 -23.758 1.00 55.25 111 ILE A CA 1
ATOM 875 C C . ILE A 1 111 ? 2.440 -32.603 -24.815 1.00 55.25 111 ILE A C 1
ATOM 877 O O . ILE A 1 111 ? 1.509 -31.841 -24.557 1.00 55.25 111 ILE A O 1
ATOM 881 N N . LEU A 1 112 ? 3.030 -32.621 -26.016 1.00 54.22 112 LEU A N 1
ATOM 882 C CA . LEU A 1 112 ? 2.698 -31.686 -27.098 1.00 54.22 112 LEU A CA 1
ATOM 883 C C . LEU A 1 112 ? 1.296 -31.913 -27.698 1.00 54.22 112 LEU A C 1
ATOM 885 O O . LEU A 1 112 ? 0.595 -30.934 -27.946 1.00 54.22 112 LEU A O 1
ATOM 889 N N . GLU A 1 113 ? 0.820 -33.159 -27.829 1.00 56.62 113 GLU A N 1
ATOM 890 C CA . GLU A 1 113 ? -0.553 -33.431 -28.311 1.00 56.62 113 GLU A CA 1
ATOM 891 C C . GLU A 1 113 ? -1.642 -32.913 -27.354 1.00 56.62 113 GLU A C 1
ATOM 893 O O . GLU A 1 113 ? -2.759 -32.593 -27.769 1.00 56.62 113 GLU A O 1
ATOM 898 N N . ARG A 1 114 ? -1.331 -32.750 -26.060 1.00 56.03 114 ARG A N 1
ATOM 899 C CA . ARG A 1 114 ? -2.301 -32.270 -25.065 1.00 56.03 114 ARG A CA 1
ATOM 900 C C . ARG A 1 114 ? -2.495 -30.745 -25.078 1.00 56.03 114 ARG A C 1
ATOM 902 O O . ARG A 1 114 ? -3.290 -30.244 -24.294 1.00 56.03 114 ARG A O 1
ATOM 909 N N . TYR A 1 115 ? -1.832 -29.991 -25.953 1.00 50.28 115 TYR A N 1
ATOM 910 C CA . TYR A 1 115 ? -2.030 -28.535 -26.048 1.00 50.28 115 TYR A CA 1
ATOM 911 C C . TYR A 1 115 ? -2.720 -28.070 -27.338 1.00 50.28 115 TYR A C 1
ATOM 913 O O . TYR A 1 115 ? -3.054 -26.890 -27.450 1.00 50.28 115 TYR A O 1
ATOM 921 N N . ASP A 1 116 ? -3.038 -28.983 -28.259 1.00 54.31 116 ASP A N 1
ATOM 922 C CA . ASP A 1 116 ? -3.573 -28.644 -29.589 1.00 54.31 116 ASP A CA 1
ATOM 923 C C . ASP A 1 116 ? -5.040 -28.157 -29.592 1.00 54.31 116 ASP A C 1
ATOM 925 O O . ASP A 1 116 ? -5.554 -27.655 -30.588 1.00 54.31 116 ASP A O 1
ATOM 929 N N . HIS A 1 117 ? -5.729 -28.251 -28.453 1.00 60.06 117 HIS A N 1
ATOM 930 C CA . HIS A 1 117 ? -7.115 -27.799 -28.275 1.00 60.06 117 HIS A CA 1
ATOM 931 C C . HIS A 1 117 ? -7.231 -26.398 -27.654 1.00 60.06 117 HIS A C 1
ATOM 933 O O . HIS A 1 117 ? -8.343 -25.903 -27.453 1.00 60.06 117 HIS A O 1
ATOM 939 N N . TRP A 1 118 ? -6.114 -25.724 -27.362 1.00 62.56 118 TRP A N 1
ATOM 940 C CA . TRP A 1 118 ? -6.168 -24.330 -26.928 1.00 62.56 118 TRP A CA 1
ATOM 941 C C . TRP A 1 118 ? -6.524 -23.417 -28.114 1.00 62.56 118 TRP A C 1
ATOM 943 O O . TRP A 1 118 ? -5.923 -23.535 -29.183 1.00 62.56 118 TRP A O 1
ATOM 953 N N . PRO A 1 119 ? -7.482 -22.483 -27.966 1.00 65.62 119 PRO A N 1
ATOM 954 C CA . PRO A 1 119 ? -7.937 -21.656 -29.077 1.00 65.62 119 PRO A CA 1
ATOM 955 C C . PRO A 1 119 ? -6.778 -20.896 -29.738 1.00 65.62 119 PRO A C 1
ATOM 957 O O . PRO A 1 119 ? -6.058 -20.152 -29.075 1.00 65.62 119 PRO A O 1
ATOM 960 N N . ALA A 1 120 ? -6.626 -21.014 -31.061 1.00 53.56 120 ALA A N 1
ATOM 961 C CA . ALA A 1 120 ? -5.529 -20.392 -31.817 1.00 53.56 120 ALA A CA 1
ATOM 962 C C . ALA A 1 120 ? -5.431 -18.857 -31.644 1.00 53.56 120 ALA A C 1
ATOM 964 O O . ALA A 1 120 ? -4.364 -18.274 -31.844 1.00 53.56 120 ALA A O 1
ATOM 965 N N . TRP A 1 121 ? -6.524 -18.201 -31.234 1.00 56.31 121 TRP A N 1
ATOM 966 C CA . TRP A 1 121 ? -6.549 -16.770 -30.916 1.00 56.31 121 TRP A CA 1
ATOM 967 C C . TRP A 1 121 ? -5.814 -16.422 -29.608 1.00 56.31 121 TRP A C 1
ATOM 969 O O . TRP A 1 121 ? -5.275 -15.326 -29.493 1.00 56.31 121 TRP A O 1
ATOM 979 N N . LEU A 1 122 ? -5.735 -17.357 -28.653 1.00 53.72 122 LEU A N 1
ATOM 980 C CA . LEU A 1 122 ? -4.994 -17.211 -27.393 1.00 53.72 122 LEU A CA 1
ATOM 981 C C . LEU A 1 122 ? -3.484 -17.419 -27.580 1.00 53.72 122 LEU A C 1
ATOM 983 O O . LEU A 1 122 ? -2.683 -16.914 -26.795 1.00 53.72 122 LEU A O 1
ATOM 987 N N . VAL A 1 123 ? -3.084 -18.171 -28.610 1.00 54.81 123 VAL A N 1
ATOM 988 C CA . VAL A 1 123 ? -1.686 -18.576 -28.820 1.00 54.81 123 VAL A CA 1
ATOM 989 C C . VAL A 1 123 ? -0.939 -17.632 -29.764 1.00 54.81 123 VAL A C 1
ATOM 991 O O . VAL A 1 123 ? 0.269 -17.474 -29.587 1.00 54.81 123 VAL A O 1
ATOM 994 N N . GLY A 1 124 ? -1.648 -16.959 -30.680 1.00 48.25 124 GLY A N 1
ATOM 995 C CA . GLY A 1 124 ? -1.069 -16.088 -31.703 1.00 48.25 124 GLY A CA 1
ATOM 996 C C . GLY A 1 124 ? -0.250 -16.898 -32.710 1.00 48.25 124 GLY A C 1
ATOM 997 O O . GLY A 1 124 ? 0.833 -17.381 -32.394 1.00 48.25 124 GLY A O 1
ATOM 998 N N . LYS A 1 125 ? -0.748 -17.064 -33.941 1.00 44.50 125 LYS A N 1
ATOM 999 C CA . LYS A 1 125 ? 0.029 -17.725 -35.001 1.00 44.50 125 LYS A CA 1
ATOM 1000 C C . LYS A 1 125 ? 1.274 -16.888 -35.303 1.00 44.50 125 LYS A C 1
ATOM 1002 O O . LYS A 1 125 ? 1.157 -15.774 -35.811 1.00 44.50 125 LYS A O 1
ATOM 1007 N N . GLN A 1 126 ? 2.457 -17.413 -34.988 1.00 50.00 126 GLN A N 1
ATOM 1008 C CA . GLN A 1 126 ? 3.708 -16.797 -35.417 1.00 50.00 126 GLN A CA 1
ATOM 1009 C C . GLN A 1 126 ? 3.886 -16.992 -36.932 1.00 50.00 126 GLN A C 1
ATOM 1011 O O . GLN A 1 126 ? 3.613 -18.081 -37.443 1.00 50.00 126 GLN A O 1
ATOM 1016 N N . PRO A 1 127 ? 4.328 -15.961 -37.672 1.00 48.16 127 PRO A N 1
ATOM 1017 C CA . PRO A 1 127 ? 4.650 -16.101 -39.086 1.00 48.16 127 PRO A CA 1
ATOM 1018 C C . PRO A 1 127 ? 5.856 -17.035 -39.268 1.00 48.16 127 PRO A C 1
ATOM 1020 O O . PRO A 1 127 ? 6.883 -16.869 -38.614 1.00 48.16 127 PRO A O 1
ATOM 1023 N N . ALA A 1 128 ? 5.728 -18.000 -40.180 1.00 54.66 128 ALA A N 1
ATOM 1024 C CA . ALA A 1 128 ? 6.676 -19.091 -40.428 1.00 54.66 128 ALA A CA 1
ATOM 1025 C C . ALA A 1 128 ? 7.923 -18.683 -41.243 1.00 54.66 128 ALA A C 1
ATOM 1027 O O . ALA A 1 128 ? 8.369 -19.430 -42.111 1.00 54.66 128 ALA A O 1
ATOM 1028 N N . TYR A 1 129 ? 8.483 -17.495 -41.005 1.00 51.09 129 TYR A N 1
ATOM 1029 C CA . TYR A 1 129 ? 9.718 -17.082 -41.674 1.00 51.09 129 TYR A CA 1
ATOM 1030 C C . TYR A 1 129 ? 10.930 -17.344 -40.770 1.00 51.09 129 TYR A C 1
ATOM 1032 O O . TYR A 1 129 ? 10.968 -16.800 -39.662 1.00 51.09 129 TYR A O 1
ATOM 1040 N N . PRO A 1 130 ? 11.932 -18.128 -41.221 1.00 54.09 130 PRO A N 1
ATOM 1041 C CA . PRO A 1 130 ? 13.182 -18.311 -40.495 1.00 54.09 130 PRO A CA 1
ATOM 1042 C C . PRO A 1 130 ? 13.946 -16.987 -40.516 1.00 54.09 130 PRO A C 1
ATOM 1044 O O . PRO A 1 130 ? 14.585 -16.611 -41.498 1.00 54.09 130 PRO A O 1
ATOM 1047 N N . ARG A 1 131 ? 13.810 -16.222 -39.436 1.00 57.97 131 ARG A N 1
ATOM 1048 C CA . ARG A 1 131 ? 14.534 -14.971 -39.242 1.00 57.97 131 ARG A CA 1
ATOM 1049 C C . ARG A 1 131 ? 15.864 -15.333 -38.595 1.00 57.97 131 ARG A C 1
ATOM 1051 O O . ARG A 1 131 ? 15.885 -15.626 -37.406 1.00 57.97 131 ARG A O 1
ATOM 1058 N N . GLN A 1 132 ? 16.943 -15.327 -39.374 1.00 56.50 132 GLN A N 1
ATOM 1059 C CA . GLN A 1 132 ? 18.297 -15.512 -38.855 1.00 56.50 132 GLN A CA 1
ATOM 1060 C C . GLN A 1 132 ? 18.574 -14.393 -37.845 1.00 56.50 132 GLN A C 1
ATOM 1062 O O . GLN A 1 132 ? 18.703 -13.225 -38.217 1.00 56.50 132 GLN A O 1
ATOM 1067 N N . ARG A 1 133 ? 18.530 -14.737 -36.556 1.00 59.94 133 ARG A N 1
ATOM 1068 C CA . ARG A 1 133 ? 18.573 -13.769 -35.465 1.00 59.94 133 ARG A CA 1
ATOM 1069 C C . ARG A 1 133 ? 20.023 -13.598 -35.025 1.00 59.94 133 ARG A C 1
ATOM 1071 O O . ARG A 1 133 ? 20.650 -14.547 -34.572 1.00 59.94 133 ARG A O 1
ATOM 1078 N N . ASP A 1 134 ? 20.552 -12.391 -35.183 1.00 76.38 134 ASP A N 1
ATOM 1079 C CA . ASP A 1 134 ? 21.879 -12.037 -34.681 1.00 76.38 134 ASP A CA 1
ATOM 1080 C C . ASP A 1 134 ? 21.891 -12.098 -33.139 1.00 76.38 134 ASP A C 1
ATOM 1082 O O . ASP A 1 134 ? 20.896 -11.725 -32.504 1.00 76.38 134 ASP A O 1
ATOM 1086 N N . GLU A 1 135 ? 22.988 -12.551 -32.523 1.00 74.38 135 GLU A N 1
ATOM 1087 C CA . GLU A 1 135 ? 23.115 -12.680 -31.059 1.00 74.38 135 GLU A CA 1
ATOM 1088 C C . GLU A 1 135 ? 22.811 -11.354 -30.350 1.00 74.38 135 GLU A C 1
ATOM 1090 O O . GLU A 1 135 ? 22.164 -11.333 -29.300 1.00 74.38 135 GLU A O 1
ATOM 1095 N N . THR A 1 136 ? 23.184 -10.236 -30.977 1.00 69.81 136 THR A N 1
ATOM 1096 C CA . THR A 1 136 ? 22.900 -8.877 -30.508 1.00 69.81 136 THR A CA 1
ATOM 1097 C C . THR A 1 136 ? 21.396 -8.611 -30.384 1.00 69.81 136 THR A C 1
ATOM 1099 O O . THR A 1 136 ? 20.933 -8.116 -29.357 1.00 69.81 136 THR A O 1
ATOM 1102 N N . SER A 1 137 ? 20.610 -9.029 -31.381 1.00 73.81 137 SER A N 1
ATOM 1103 C CA . SER A 1 137 ? 19.147 -8.875 -31.366 1.00 73.81 137 SER A CA 1
ATOM 1104 C C . SER A 1 137 ? 18.459 -9.803 -30.358 1.00 73.81 137 SER A C 1
ATOM 1106 O O . SER A 1 137 ? 17.420 -9.452 -29.806 1.00 73.81 137 SER A O 1
ATOM 1108 N N . LYS A 1 138 ? 19.063 -10.957 -30.040 1.00 73.31 138 LYS A N 1
ATOM 1109 C CA . LYS A 1 138 ? 18.563 -11.860 -28.993 1.00 73.31 138 LYS A CA 1
ATOM 1110 C C . LYS A 1 138 ? 18.700 -11.240 -27.597 1.00 73.31 138 LYS A C 1
ATOM 1112 O O . LYS A 1 138 ? 17.760 -11.317 -26.808 1.00 73.31 138 LYS A O 1
ATOM 1117 N N . ILE A 1 139 ? 19.837 -10.599 -27.311 1.00 74.81 139 ILE A N 1
ATOM 1118 C CA . ILE A 1 139 ? 20.070 -9.896 -26.037 1.00 74.81 139 ILE A CA 1
ATOM 1119 C C . ILE A 1 139 ? 19.123 -8.694 -25.905 1.00 74.81 139 ILE A C 1
ATOM 1121 O O . ILE A 1 139 ? 18.528 -8.485 -24.846 1.00 74.81 139 ILE A O 1
ATOM 1125 N N . GLU A 1 140 ? 18.945 -7.923 -26.979 1.00 73.81 140 GLU A N 1
ATOM 1126 C CA . GLU A 1 140 ? 18.044 -6.766 -26.989 1.00 73.81 140 GLU A CA 1
ATOM 1127 C C . GLU A 1 140 ? 16.575 -7.173 -26.775 1.00 73.81 140 GLU A C 1
ATOM 1129 O O . GLU A 1 140 ? 15.871 -6.559 -25.966 1.00 73.81 140 GLU A O 1
ATOM 1134 N N . ASP A 1 141 ? 16.128 -8.266 -27.401 1.00 74.25 141 ASP A N 1
ATOM 1135 C CA . ASP A 1 141 ? 14.789 -8.831 -27.202 1.00 74.25 141 ASP A CA 1
ATOM 1136 C C . ASP A 1 141 ? 14.556 -9.274 -25.743 1.00 74.25 141 ASP A C 1
ATOM 1138 O O . ASP A 1 141 ? 13.492 -9.014 -25.170 1.00 74.25 141 ASP A O 1
ATOM 1142 N N . GLU A 1 142 ? 15.546 -9.910 -25.107 1.00 74.94 142 GLU A N 1
ATOM 1143 C CA . GLU A 1 142 ? 15.437 -10.409 -23.729 1.00 74.94 142 GLU A CA 1
ATOM 1144 C C . GLU A 1 142 ? 15.357 -9.266 -22.700 1.00 74.94 142 GLU A C 1
ATOM 1146 O O . GLU A 1 142 ? 14.501 -9.266 -21.801 1.00 74.94 142 GLU A O 1
ATOM 1151 N N . ILE A 1 143 ? 16.183 -8.229 -22.873 1.00 77.44 143 ILE A N 1
ATOM 1152 C CA . ILE A 1 143 ? 16.132 -7.005 -22.057 1.00 77.44 143 ILE A CA 1
ATOM 1153 C C . ILE A 1 143 ? 14.782 -6.294 -22.250 1.00 77.44 143 ILE A C 1
ATOM 1155 O O . ILE A 1 143 ? 14.160 -5.820 -21.291 1.00 77.44 143 ILE A O 1
ATOM 1159 N N . THR A 1 144 ? 14.266 -6.266 -23.477 1.00 79.31 144 THR A N 1
ATOM 1160 C CA . THR A 1 144 ? 12.972 -5.643 -23.783 1.00 79.31 144 THR A CA 1
ATOM 1161 C C . THR A 1 144 ? 11.804 -6.418 -23.161 1.00 79.31 144 THR A C 1
ATOM 1163 O O . THR A 1 144 ? 10.832 -5.825 -22.684 1.00 79.31 144 THR A O 1
ATOM 1166 N N . LEU A 1 145 ? 11.885 -7.749 -23.100 1.00 79.00 145 LEU A N 1
ATOM 1167 C CA . LEU A 1 145 ? 10.836 -8.573 -22.501 1.00 79.00 145 LEU A CA 1
ATOM 1168 C C . LEU A 1 145 ? 10.756 -8.384 -20.981 1.00 79.00 145 LEU A C 1
ATOM 1170 O O . LEU A 1 145 ? 9.667 -8.191 -20.433 1.00 79.00 145 LEU A O 1
ATOM 1174 N N . THR A 1 146 ? 11.899 -8.416 -20.294 1.00 78.00 146 THR A N 1
ATOM 1175 C CA . THR A 1 146 ? 11.961 -8.246 -18.832 1.00 78.00 146 THR A CA 1
ATOM 1176 C C . THR A 1 146 ? 11.475 -6.863 -18.399 1.00 78.00 146 THR A C 1
ATOM 1178 O O . THR A 1 146 ? 10.670 -6.749 -17.470 1.00 78.00 146 THR A O 1
ATOM 1181 N N . THR A 1 147 ? 11.867 -5.812 -19.122 1.00 80.31 147 THR A N 1
ATOM 1182 C CA . THR A 1 147 ? 11.411 -4.439 -18.861 1.00 80.31 147 THR A CA 1
ATOM 1183 C C . THR A 1 147 ? 9.908 -4.265 -19.084 1.00 80.31 147 THR A C 1
ATOM 1185 O O . THR A 1 147 ? 9.253 -3.627 -18.256 1.00 80.31 147 THR A O 1
ATOM 1188 N N . ARG A 1 148 ? 9.327 -4.882 -20.125 1.00 82.31 148 ARG A N 1
ATOM 1189 C CA . ARG A 1 148 ? 7.868 -4.883 -20.356 1.00 82.31 148 ARG A CA 1
ATOM 1190 C C . ARG A 1 148 ? 7.097 -5.602 -19.252 1.00 82.31 148 ARG A C 1
ATOM 1192 O O . ARG A 1 148 ? 6.071 -5.095 -18.804 1.00 82.31 148 ARG A O 1
ATOM 1199 N N . ARG A 1 149 ? 7.590 -6.755 -18.786 1.00 82.31 149 ARG A N 1
ATOM 1200 C CA . ARG A 1 149 ? 6.972 -7.505 -17.677 1.00 82.31 149 ARG A CA 1
ATOM 1201 C C . ARG A 1 149 ? 6.970 -6.689 -16.388 1.00 82.31 149 ARG A C 1
ATOM 1203 O O . ARG A 1 149 ? 5.941 -6.595 -15.725 1.00 82.31 149 ARG A O 1
ATOM 1210 N N . LEU A 1 150 ? 8.099 -6.055 -16.073 1.00 84.00 150 LEU A N 1
ATOM 1211 C CA . LEU A 1 150 ? 8.210 -5.177 -14.913 1.00 84.00 150 LEU A CA 1
ATOM 1212 C C . LEU A 1 150 ? 7.302 -3.944 -15.041 1.00 84.00 150 LEU A C 1
ATOM 1214 O O . LEU A 1 150 ? 6.686 -3.540 -14.060 1.00 84.00 150 LEU A O 1
ATOM 1218 N N . ASP A 1 151 ? 7.180 -3.354 -16.236 1.00 85.19 151 ASP A N 1
ATOM 1219 C CA . ASP A 1 151 ? 6.253 -2.238 -16.474 1.00 85.19 151 ASP A CA 1
ATOM 1220 C C . ASP A 1 151 ? 4.805 -2.640 -16.203 1.00 85.19 151 ASP A C 1
ATOM 1222 O O . ASP A 1 151 ? 4.078 -1.941 -15.501 1.00 85.19 151 ASP A O 1
ATOM 1226 N N . PHE A 1 152 ? 4.408 -3.803 -16.709 1.00 86.00 152 PHE A N 1
ATOM 1227 C CA . PHE A 1 152 ? 3.069 -4.331 -16.518 1.00 86.00 152 PHE A CA 1
ATOM 1228 C C . PHE A 1 152 ? 2.771 -4.657 -15.046 1.00 86.00 152 PHE A C 1
ATOM 1230 O O . PHE A 1 152 ? 1.737 -4.235 -14.530 1.00 86.00 152 PHE A O 1
ATOM 1237 N N . ALA A 1 153 ? 3.697 -5.315 -14.340 1.00 84.94 153 ALA A N 1
ATOM 1238 C CA . ALA A 1 153 ? 3.564 -5.583 -12.907 1.00 84.94 153 ALA A CA 1
ATOM 1239 C C . ALA A 1 153 ? 3.430 -4.285 -12.090 1.00 84.94 153 ALA A C 1
ATOM 1241 O O . ALA A 1 153 ? 2.564 -4.186 -11.223 1.00 84.94 153 ALA A O 1
ATOM 1242 N N . ASN A 1 154 ? 4.223 -3.260 -12.415 1.00 87.44 154 ASN A N 1
ATOM 1243 C CA . ASN A 1 154 ? 4.141 -1.960 -11.750 1.00 87.44 154 ASN A CA 1
ATOM 1244 C C . ASN A 1 154 ? 2.802 -1.261 -11.997 1.00 87.44 154 ASN A C 1
ATOM 1246 O O . ASN A 1 154 ? 2.262 -0.660 -11.074 1.00 87.44 154 ASN A O 1
ATOM 1250 N N . ARG A 1 155 ? 2.231 -1.359 -13.204 1.00 88.44 155 ARG A N 1
ATOM 1251 C CA . ARG A 1 155 ? 0.892 -0.814 -13.493 1.00 88.44 155 ARG A CA 1
ATOM 1252 C C . ARG A 1 155 ? -0.195 -1.500 -12.673 1.00 88.44 155 ARG A C 1
ATOM 1254 O O . ARG A 1 155 ? -1.061 -0.814 -12.139 1.00 88.44 155 ARG A O 1
ATOM 1261 N N . ILE A 1 156 ? -0.138 -2.827 -12.542 1.00 87.31 156 ILE A N 1
ATOM 1262 C CA . ILE A 1 156 ? -1.079 -3.583 -11.700 1.00 87.31 156 ILE A CA 1
ATOM 1263 C C . ILE A 1 156 ? -0.938 -3.159 -10.239 1.00 87.31 156 ILE A C 1
ATOM 1265 O O . ILE A 1 156 ? -1.942 -2.895 -9.581 1.00 87.31 156 ILE A O 1
ATOM 1269 N N . LEU A 1 157 ? 0.298 -3.056 -9.745 1.00 89.12 157 LEU A N 1
ATOM 1270 C CA . LEU A 1 157 ? 0.582 -2.638 -8.376 1.00 89.12 157 LEU A CA 1
ATOM 1271 C C . LEU A 1 157 ? 0.043 -1.227 -8.105 1.00 89.12 157 LEU A C 1
ATOM 1273 O O . LEU A 1 157 ? -0.647 -1.018 -7.110 1.00 89.12 157 LEU A O 1
ATOM 1277 N N . LEU A 1 158 ? 0.298 -0.279 -9.009 1.00 91.50 158 LEU A N 1
ATOM 1278 C CA . LEU A 1 158 ? -0.195 1.095 -8.902 1.00 91.50 158 LEU A CA 1
ATOM 1279 C C . LEU A 1 158 ? -1.727 1.151 -8.931 1.00 91.50 158 LEU A C 1
ATOM 1281 O O . LEU A 1 158 ? -2.320 1.773 -8.057 1.00 91.50 158 LEU A O 1
ATOM 1285 N N . ALA A 1 159 ? -2.376 0.453 -9.867 1.00 89.31 159 ALA A N 1
ATOM 1286 C CA . ALA A 1 159 ? -3.836 0.408 -9.951 1.00 89.31 159 ALA A CA 1
ATOM 1287 C C . ALA A 1 159 ? -4.477 -0.236 -8.707 1.00 89.31 159 ALA A C 1
ATOM 1289 O O . ALA A 1 159 ? -5.491 0.249 -8.201 1.00 89.31 159 ALA A O 1
ATOM 1290 N N . GLY A 1 160 ? -3.870 -1.307 -8.186 1.00 89.00 160 GLY A N 1
ATOM 1291 C CA . GLY A 1 160 ? -4.292 -1.947 -6.942 1.00 89.00 160 GLY A CA 1
ATOM 1292 C C . GLY A 1 160 ? -4.184 -0.996 -5.751 1.00 89.00 160 GLY A C 1
ATOM 1293 O O . GLY A 1 160 ? -5.143 -0.853 -4.993 1.00 89.00 160 GLY A O 1
ATOM 1294 N N . SER A 1 161 ? -3.059 -0.287 -5.637 1.00 94.19 161 SER A N 1
ATOM 1295 C CA . SER A 1 161 ? -2.832 0.688 -4.568 1.00 94.19 161 SER A CA 1
ATOM 1296 C C . SER A 1 161 ? -3.767 1.890 -4.647 1.00 94.19 161 SER A C 1
ATOM 1298 O O . SER A 1 161 ? -4.273 2.334 -3.615 1.00 94.19 161 SER A O 1
ATOM 1300 N N . ASP A 1 162 ? -4.039 2.392 -5.854 1.00 94.44 162 ASP A N 1
ATOM 1301 C CA . ASP A 1 162 ? -4.989 3.481 -6.084 1.00 94.44 162 ASP A CA 1
ATOM 1302 C C . ASP A 1 162 ? -6.382 3.062 -5.584 1.00 94.44 162 ASP A C 1
ATOM 1304 O O . ASP A 1 162 ? -7.003 3.762 -4.781 1.00 94.44 162 ASP A O 1
ATOM 1308 N N . SER A 1 163 ? -6.844 1.869 -5.975 1.00 91.00 163 SER A N 1
ATOM 1309 C CA . SER A 1 163 ? -8.141 1.334 -5.548 1.00 91.00 163 SER A CA 1
ATOM 1310 C C . SER A 1 163 ? -8.220 1.123 -4.030 1.00 91.00 163 SER A C 1
ATOM 1312 O O . SER A 1 163 ? -9.191 1.553 -3.405 1.00 91.00 163 SER A O 1
ATOM 1314 N N . GLN A 1 164 ? -7.192 0.528 -3.415 1.00 93.31 164 GLN A N 1
ATOM 1315 C CA . GLN A 1 164 ? -7.141 0.347 -1.961 1.00 93.31 164 GLN A CA 1
ATOM 1316 C C . GLN A 1 164 ? -7.101 1.679 -1.205 1.00 93.31 164 GLN A C 1
ATOM 1318 O O . GLN A 1 164 ? -7.733 1.796 -0.157 1.00 93.31 164 GLN A O 1
ATOM 1323 N N . THR A 1 165 ? -6.422 2.699 -1.737 1.00 95.94 165 THR A N 1
ATOM 1324 C CA . THR A 1 165 ? -6.400 4.044 -1.141 1.00 95.94 165 THR A CA 1
ATOM 1325 C C . THR A 1 165 ? -7.781 4.678 -1.164 1.00 95.94 165 THR A C 1
ATOM 1327 O O . THR A 1 165 ? -8.236 5.166 -0.132 1.00 95.94 165 THR A O 1
ATOM 1330 N N . PHE A 1 166 ? -8.486 4.627 -2.299 1.00 94.62 166 PHE A N 1
ATOM 1331 C CA . PHE A 1 166 ? -9.853 5.146 -2.396 1.00 94.62 166 PHE A CA 1
ATOM 1332 C C . PHE A 1 166 ? -10.805 4.451 -1.424 1.00 94.62 166 PHE A C 1
ATOM 1334 O O . PHE A 1 166 ? -11.560 5.118 -0.716 1.00 94.62 166 PHE A O 1
ATOM 1341 N N . ILE A 1 167 ? -10.736 3.121 -1.344 1.00 91.94 167 ILE A N 1
ATOM 1342 C CA . ILE A 1 167 ? -11.551 2.350 -0.404 1.00 91.94 167 ILE A CA 1
ATOM 1343 C C . ILE A 1 167 ? -11.169 2.707 1.036 1.00 91.94 167 ILE A C 1
ATOM 1345 O O . ILE A 1 167 ? -12.048 2.976 1.849 1.00 91.94 167 ILE A O 1
ATOM 1349 N N . GLY A 1 168 ? -9.875 2.795 1.350 1.00 94.81 168 GLY A N 1
ATOM 1350 C CA . GLY A 1 168 ? -9.383 3.213 2.661 1.00 94.81 168 GLY A CA 1
ATOM 1351 C C . GLY A 1 168 ? -9.885 4.599 3.075 1.00 94.81 168 GLY A C 1
ATOM 1352 O O . GLY A 1 168 ? -10.298 4.776 4.217 1.00 94.81 168 GLY A O 1
ATOM 1353 N N . ILE A 1 169 ? -9.909 5.565 2.150 1.00 96.38 169 ILE A N 1
ATOM 1354 C CA . ILE A 1 169 ? -10.470 6.907 2.377 1.00 96.38 169 ILE A CA 1
ATOM 1355 C C . ILE A 1 169 ? -11.970 6.815 2.677 1.00 96.38 169 ILE A C 1
ATOM 1357 O O . ILE A 1 169 ? -12.429 7.381 3.669 1.00 96.38 169 ILE A O 1
ATOM 1361 N N . ALA A 1 170 ? -12.731 6.080 1.862 1.00 94.69 170 ALA A N 1
ATOM 1362 C CA . ALA A 1 170 ? -14.169 5.909 2.062 1.00 94.69 170 ALA A CA 1
ATOM 1363 C C . ALA A 1 170 ? -14.489 5.247 3.416 1.00 94.69 170 ALA A C 1
ATOM 1365 O O . ALA A 1 170 ? -15.414 5.675 4.115 1.00 94.69 170 ALA A O 1
ATOM 1366 N N . LEU A 1 171 ? -13.690 4.252 3.820 1.00 93.62 171 LEU A N 1
ATOM 1367 C CA . LEU A 1 171 ? -13.790 3.616 5.132 1.00 93.62 171 LEU A CA 1
ATOM 1368 C C . LEU A 1 171 ? -13.502 4.575 6.272 1.00 93.62 171 LEU A C 1
ATOM 1370 O O . LEU A 1 171 ? -14.279 4.629 7.221 1.00 93.62 171 LEU A O 1
ATOM 1374 N N . LEU A 1 172 ? -12.413 5.336 6.180 1.00 96.38 172 LEU A N 1
ATOM 1375 C CA . LEU A 1 172 ? -12.034 6.299 7.207 1.00 96.38 172 LEU A CA 1
ATOM 1376 C C . LEU A 1 172 ? -13.112 7.363 7.403 1.00 96.38 172 LEU A C 1
ATOM 1378 O O . LEU A 1 172 ? -13.487 7.643 8.537 1.00 96.38 172 LEU A O 1
ATOM 1382 N N . ILE A 1 173 ? -13.655 7.913 6.313 1.00 96.19 173 ILE A N 1
ATOM 1383 C CA . ILE A 1 173 ? -14.747 8.893 6.375 1.00 96.19 173 ILE A CA 1
ATOM 1384 C C . ILE A 1 173 ? -15.975 8.275 7.051 1.00 96.19 173 ILE A C 1
ATOM 1386 O O . ILE A 1 173 ? -16.519 8.857 7.990 1.00 96.19 173 ILE A O 1
ATOM 1390 N N . SER A 1 174 ? -16.380 7.076 6.623 1.00 94.12 174 SER A N 1
ATOM 1391 C CA . SER A 1 174 ? -17.538 6.376 7.193 1.00 94.12 174 SER A CA 1
ATOM 1392 C C . SER A 1 174 ? -17.350 6.091 8.686 1.00 94.12 174 SER A C 1
ATOM 1394 O O . SER A 1 174 ? -18.251 6.341 9.486 1.00 94.12 174 SER A O 1
ATOM 1396 N N . ALA A 1 175 ? -16.160 5.634 9.077 1.00 94.94 175 ALA A N 1
ATOM 1397 C CA . ALA A 1 175 ? -15.821 5.319 10.458 1.00 94.94 175 ALA A CA 1
ATOM 1398 C C . ALA A 1 175 ? -15.754 6.566 11.348 1.00 94.94 175 ALA A C 1
ATOM 1400 O O . ALA A 1 175 ? -16.195 6.529 12.494 1.00 94.94 175 ALA A O 1
ATOM 1401 N N . LEU A 1 176 ? -15.246 7.685 10.824 1.00 96.31 176 LEU A N 1
ATOM 1402 C CA . LEU A 1 176 ? -15.224 8.964 11.533 1.00 96.31 176 LEU A CA 1
ATOM 1403 C C . LEU A 1 176 ? -16.643 9.494 11.774 1.00 96.31 176 LEU A C 1
ATOM 1405 O O . LEU A 1 176 ? -16.956 9.892 12.898 1.00 96.31 176 LEU A O 1
ATOM 1409 N N . ILE A 1 177 ? -17.518 9.434 10.762 1.00 95.81 177 ILE A N 1
ATOM 1410 C CA . ILE A 1 177 ? -18.931 9.834 10.881 1.00 95.81 177 ILE A CA 1
ATOM 1411 C C . ILE A 1 177 ? -19.662 8.957 11.909 1.00 95.81 177 ILE A C 1
ATOM 1413 O O . ILE A 1 177 ? -20.400 9.470 12.748 1.00 95.81 177 ILE A O 1
ATOM 1417 N N . GLN A 1 178 ? -19.425 7.644 11.886 1.00 94.75 178 GLN A N 1
ATOM 1418 C CA . GLN A 1 178 ? -20.075 6.669 12.772 1.00 94.75 178 GLN A CA 1
ATOM 1419 C C . GLN A 1 178 ? -19.313 6.426 14.082 1.00 94.75 178 GLN A C 1
ATOM 1421 O O . GLN A 1 178 ? -19.627 5.507 14.836 1.00 94.75 178 GLN A O 1
ATOM 1426 N N . SER A 1 179 ? -18.309 7.240 14.400 1.00 94.56 179 SER A N 1
ATOM 1427 C CA . SER A 1 179 ? -17.419 6.988 15.540 1.00 94.56 179 SER A CA 1
ATOM 1428 C C . SER A 1 179 ? -18.132 6.938 16.898 1.00 94.56 179 SER A C 1
ATOM 1430 O O . SER A 1 179 ? -17.662 6.291 17.831 1.00 94.56 179 SER A O 1
ATOM 1432 N N . LYS A 1 180 ? -19.293 7.586 17.033 1.00 92.81 180 LYS A N 1
ATOM 1433 C CA . LYS A 1 180 ? -20.100 7.530 18.263 1.00 92.81 180 LYS A CA 1
ATOM 1434 C C . LYS A 1 180 ? -20.953 6.265 18.376 1.00 92.81 180 LYS A C 1
ATOM 1436 O O . LYS A 1 180 ? -21.266 5.860 19.489 1.00 92.81 180 LYS A O 1
ATOM 1441 N N . THR A 1 181 ? -21.336 5.666 17.250 1.00 90.75 181 THR A N 1
ATOM 1442 C CA . THR A 1 181 ? -22.228 4.496 17.192 1.00 90.75 181 THR A CA 1
ATOM 1443 C C . THR A 1 181 ? -21.462 3.185 17.037 1.00 90.75 181 THR A C 1
ATOM 1445 O O . THR A 1 181 ? -21.967 2.131 17.412 1.00 90.75 181 THR A O 1
ATOM 1448 N N . LEU A 1 182 ? -20.233 3.236 16.519 1.00 90.56 182 LEU A N 1
ATOM 1449 C CA . LEU A 1 182 ? -19.372 2.070 16.366 1.00 90.56 182 LEU A CA 1
ATOM 1450 C C . LEU A 1 182 ? -18.914 1.524 17.723 1.00 90.56 182 LEU A C 1
ATOM 1452 O O . LEU A 1 182 ? -18.418 2.253 18.588 1.00 90.56 182 LEU A O 1
ATOM 1456 N N . THR A 1 183 ? -19.028 0.205 17.876 1.00 90.88 183 THR A N 1
ATOM 1457 C CA . THR A 1 183 ? -18.463 -0.506 19.025 1.00 90.88 183 THR A CA 1
ATOM 1458 C C . THR A 1 183 ? -16.935 -0.540 18.930 1.00 90.88 183 THR A C 1
ATOM 1460 O O . THR A 1 183 ? -16.371 -0.531 17.831 1.00 90.88 183 THR A O 1
ATOM 1463 N N . LEU A 1 184 ? -16.245 -0.635 20.075 1.00 91.12 184 LEU A N 1
ATOM 1464 C CA . LEU A 1 184 ? -14.775 -0.709 20.108 1.00 91.12 184 LEU A CA 1
ATOM 1465 C C . LEU A 1 184 ? -14.211 -1.865 19.270 1.00 91.12 184 LEU A C 1
ATOM 1467 O O . LEU A 1 184 ? -13.157 -1.726 18.654 1.00 91.12 184 LEU A O 1
ATOM 1471 N N . TYR A 1 185 ? -14.941 -2.980 19.193 1.00 89.50 185 TYR A N 1
ATOM 1472 C CA . TYR A 1 185 ? -14.576 -4.118 18.353 1.00 89.50 185 TYR A CA 1
ATOM 1473 C C . TYR A 1 185 ? -14.534 -3.755 16.862 1.00 89.50 185 TYR A C 1
ATOM 1475 O O . TYR A 1 185 ? -13.544 -4.030 16.184 1.00 89.50 185 TYR A O 1
ATOM 1483 N N . HIS A 1 186 ? -15.579 -3.093 16.354 1.00 90.12 186 HIS A N 1
ATOM 1484 C CA . HIS A 1 186 ? -15.615 -2.669 14.954 1.00 90.12 186 HIS A CA 1
ATOM 1485 C C . HIS A 1 186 ? -14.542 -1.624 14.663 1.00 90.12 186 HIS A C 1
ATOM 1487 O O . HIS A 1 186 ? -13.909 -1.684 13.611 1.00 90.12 186 HIS A O 1
ATOM 1493 N N . MET A 1 187 ? -14.282 -0.711 15.604 1.00 93.88 187 MET A N 1
ATOM 1494 C CA . MET A 1 187 ? -13.187 0.244 15.452 1.00 93.88 187 MET A CA 1
ATOM 1495 C C . MET A 1 187 ? -11.821 -0.447 15.331 1.00 93.88 187 MET A C 1
ATOM 1497 O O . MET A 1 187 ? -11.000 -0.050 14.502 1.00 93.88 187 MET A O 1
ATOM 1501 N N . HIS A 1 188 ? -11.586 -1.512 16.101 1.00 92.88 188 HIS A N 1
ATOM 1502 C CA . HIS A 1 188 ? -10.359 -2.302 16.002 1.00 92.88 188 HIS A CA 1
ATOM 1503 C C . HIS A 1 188 ? -10.237 -2.977 14.625 1.00 92.88 188 HIS A C 1
ATOM 1505 O O . HIS A 1 188 ? -9.205 -2.856 13.968 1.00 92.88 188 HIS A O 1
ATOM 1511 N N . ILE A 1 189 ? -11.307 -3.612 14.130 1.00 91.56 189 ILE A N 1
ATOM 1512 C CA . ILE A 1 189 ? -11.312 -4.230 12.789 1.00 91.56 189 ILE A CA 1
ATOM 1513 C C . ILE A 1 189 ? -11.035 -3.192 11.699 1.00 91.56 189 ILE A C 1
ATOM 1515 O O . ILE A 1 189 ? -10.249 -3.438 10.781 1.00 91.56 189 ILE A O 1
ATOM 1519 N N . ILE A 1 190 ? -11.680 -2.029 11.786 1.00 94.12 190 ILE A N 1
ATOM 1520 C CA . ILE A 1 190 ? -11.496 -0.928 10.839 1.00 94.12 190 ILE A CA 1
ATOM 1521 C C . ILE A 1 190 ? -10.039 -0.445 10.876 1.00 94.12 190 ILE A C 1
ATOM 1523 O O . ILE A 1 190 ? -9.426 -0.298 9.819 1.00 94.12 190 ILE A O 1
ATOM 1527 N N . TYR A 1 191 ? -9.456 -0.279 12.069 1.00 95.38 191 TYR A N 1
ATOM 1528 C CA . TYR A 1 191 ? -8.044 0.074 12.241 1.00 95.38 191 TYR A CA 1
ATOM 1529 C C . TYR A 1 191 ? -7.112 -0.933 11.550 1.00 95.38 191 TYR A C 1
ATOM 1531 O O . TYR A 1 191 ? -6.219 -0.536 10.795 1.00 95.38 191 TYR A O 1
ATOM 1539 N N . ASP A 1 192 ? -7.346 -2.230 11.745 1.00 92.75 192 ASP A N 1
ATOM 1540 C CA . ASP A 1 192 ? -6.546 -3.286 11.126 1.00 92.75 192 ASP A CA 1
ATOM 1541 C C . ASP A 1 192 ? -6.697 -3.322 9.607 1.00 92.75 192 ASP A C 1
ATOM 1543 O O . ASP A 1 192 ? -5.700 -3.430 8.893 1.00 92.75 192 ASP A O 1
ATOM 1547 N N . THR A 1 193 ? -7.923 -3.157 9.114 1.00 92.00 193 THR A N 1
ATOM 1548 C CA . THR A 1 193 ? -8.235 -3.146 7.679 1.00 92.00 193 THR A CA 1
ATOM 1549 C C . THR A 1 193 ? -7.565 -1.963 6.986 1.00 92.00 193 THR A C 1
ATOM 1551 O O . THR A 1 193 ? -6.892 -2.127 5.970 1.00 92.00 193 THR A O 1
ATOM 1554 N N . ILE A 1 194 ? -7.679 -0.763 7.558 1.00 94.88 194 ILE A N 1
ATOM 1555 C CA . ILE A 1 194 ? -7.049 0.442 7.009 1.00 94.88 194 ILE A CA 1
ATOM 1556 C C . ILE A 1 194 ? -5.523 0.349 7.095 1.00 94.88 194 ILE A C 1
ATOM 1558 O O . ILE A 1 194 ? -4.833 0.804 6.186 1.00 94.88 194 ILE A O 1
ATOM 1562 N N . SER A 1 195 ? -4.978 -0.304 8.123 1.00 93.12 195 SER A N 1
ATOM 1563 C CA . SER A 1 195 ? -3.534 -0.542 8.224 1.00 93.12 195 SER A CA 1
ATOM 1564 C C . SER A 1 195 ? -2.978 -1.370 7.057 1.00 93.12 195 SER A C 1
ATOM 1566 O O . SER A 1 195 ? -1.802 -1.235 6.740 1.00 93.12 195 SER A O 1
ATOM 1568 N N . LEU A 1 196 ? -3.783 -2.197 6.377 1.00 91.19 196 LEU A N 1
ATOM 1569 C CA . LEU A 1 196 ? -3.330 -2.925 5.182 1.00 91.19 196 LEU A CA 1
ATOM 1570 C C . LEU A 1 196 ? -3.132 -1.999 3.974 1.00 91.19 196 LEU A C 1
ATOM 1572 O O . LEU A 1 196 ? -2.217 -2.217 3.178 1.00 91.19 196 LEU A O 1
ATOM 1576 N N . VAL A 1 197 ? -3.927 -0.929 3.873 1.00 94.62 197 VAL A N 1
ATOM 1577 C CA . VAL A 1 197 ? -3.826 0.067 2.791 1.00 94.62 197 VAL A CA 1
ATOM 1578 C C . VAL A 1 197 ? -2.448 0.728 2.792 1.00 94.62 197 VAL A C 1
ATOM 1580 O O . VAL A 1 197 ? -1.881 0.985 1.729 1.00 94.62 197 VAL A O 1
ATOM 1583 N N . ILE A 1 198 ? -1.849 0.938 3.972 1.00 94.31 198 ILE A N 1
ATOM 1584 C CA . ILE A 1 198 ? -0.523 1.554 4.042 1.00 94.31 198 ILE A CA 1
ATOM 1585 C C . ILE A 1 198 ? 0.575 0.670 3.462 1.00 94.31 198 ILE A C 1
ATOM 1587 O O . ILE A 1 198 ? 1.502 1.186 2.850 1.00 94.31 198 ILE A O 1
ATOM 1591 N N . ILE A 1 199 ? 0.465 -0.653 3.606 1.00 92.00 199 ILE A N 1
ATOM 1592 C CA . ILE A 1 199 ? 1.463 -1.592 3.089 1.00 92.00 199 ILE A CA 1
ATOM 1593 C C . ILE A 1 199 ? 1.473 -1.512 1.562 1.00 92.00 199 ILE A C 1
ATOM 1595 O O . ILE A 1 199 ? 2.542 -1.400 0.958 1.00 92.00 199 ILE A O 1
ATOM 1599 N N . SER A 1 200 ? 0.288 -1.480 0.943 1.00 93.31 200 SER A N 1
ATOM 1600 C CA . SER A 1 200 ? 0.167 -1.273 -0.502 1.00 93.31 200 SER A CA 1
ATOM 1601 C C . SER A 1 200 ? 0.715 0.085 -0.930 1.00 93.31 200 SER A C 1
ATOM 1603 O O . SER A 1 200 ? 1.499 0.153 -1.876 1.00 93.31 200 SER A O 1
ATOM 1605 N N . ASN A 1 201 ? 0.384 1.155 -0.204 1.00 95.19 201 ASN A N 1
ATOM 1606 C CA . ASN A 1 201 ? 0.881 2.493 -0.523 1.00 95.19 201 ASN A CA 1
ATOM 1607 C C . ASN A 1 201 ? 2.406 2.588 -0.420 1.00 95.19 201 ASN A C 1
ATOM 1609 O O . ASN A 1 201 ? 3.040 3.167 -1.299 1.00 95.19 201 ASN A O 1
ATOM 1613 N N . CYS A 1 202 ? 3.017 1.952 0.581 1.00 94.62 202 CYS A N 1
ATOM 1614 C CA . CYS A 1 202 ? 4.471 1.865 0.706 1.00 94.62 202 CYS A CA 1
ATOM 1615 C C . CYS A 1 202 ? 5.113 1.133 -0.481 1.00 94.62 202 CYS A C 1
ATOM 1617 O O . CYS A 1 202 ? 6.144 1.580 -0.983 1.00 94.62 202 CYS A O 1
ATOM 1619 N N . ALA A 1 203 ? 4.503 0.047 -0.967 1.00 91.06 203 ALA A N 1
ATOM 1620 C CA . ALA A 1 203 ? 4.984 -0.652 -2.158 1.00 91.06 203 ALA A CA 1
ATOM 1621 C C . ALA A 1 203 ? 4.843 0.215 -3.426 1.00 91.06 203 ALA A C 1
ATOM 1623 O O . ALA A 1 203 ? 5.759 0.276 -4.249 1.00 91.06 203 ALA A O 1
ATOM 1624 N N . ALA A 1 204 ? 3.727 0.936 -3.560 1.00 93.75 204 ALA A N 1
ATOM 1625 C CA . ALA A 1 204 ? 3.443 1.802 -4.703 1.00 93.75 204 ALA A CA 1
ATOM 1626 C C . ALA A 1 204 ? 4.335 3.047 -4.768 1.00 93.75 204 ALA A C 1
ATOM 1628 O O . ALA A 1 204 ? 4.659 3.500 -5.869 1.00 93.75 204 ALA A O 1
ATOM 1629 N N . CYS A 1 205 ? 4.797 3.561 -3.621 1.00 93.19 205 CYS A N 1
ATOM 1630 C CA . CYS A 1 205 ? 5.701 4.713 -3.541 1.00 93.19 205 CYS A CA 1
ATOM 1631 C C . CYS A 1 205 ? 6.953 4.551 -4.420 1.00 93.19 205 CYS A C 1
ATOM 1633 O O . CYS A 1 205 ? 7.383 5.515 -5.050 1.00 93.19 205 CYS A O 1
ATOM 1635 N N . ILE A 1 206 ? 7.503 3.337 -4.549 1.00 90.56 206 ILE A N 1
ATOM 1636 C CA . ILE A 1 206 ? 8.703 3.078 -5.368 1.00 90.56 206 ILE A CA 1
ATOM 1637 C C . ILE A 1 206 ? 8.448 3.364 -6.859 1.00 90.56 206 ILE A C 1
ATOM 1639 O O . ILE A 1 206 ? 9.357 3.766 -7.584 1.00 90.56 206 ILE A O 1
ATOM 1643 N N . CYS A 1 207 ? 7.209 3.188 -7.323 1.00 92.62 207 CYS A N 1
ATOM 1644 C CA . CYS A 1 207 ? 6.835 3.303 -8.734 1.00 92.62 207 CYS A CA 1
ATOM 1645 C C . CYS A 1 207 ? 5.949 4.520 -9.040 1.00 92.62 207 CYS A C 1
ATOM 1647 O O . CYS A 1 207 ? 5.516 4.684 -10.182 1.00 92.62 207 CYS A O 1
ATOM 1649 N N . ILE A 1 208 ? 5.684 5.384 -8.056 1.00 94.12 208 ILE A N 1
ATOM 1650 C CA . ILE A 1 208 ? 4.618 6.395 -8.119 1.00 94.12 208 ILE A CA 1
ATOM 1651 C C . ILE A 1 208 ? 4.781 7.394 -9.278 1.00 94.12 208 ILE A C 1
ATOM 1653 O O . ILE A 1 208 ? 3.796 7.771 -9.912 1.00 94.12 208 ILE A O 1
ATOM 1657 N N . PHE A 1 209 ? 6.022 7.757 -9.621 1.00 91.94 209 PHE A N 1
ATOM 1658 C CA . PHE A 1 209 ? 6.341 8.724 -10.682 1.00 91.94 209 PHE A CA 1
ATOM 1659 C C . PHE A 1 209 ? 6.551 8.101 -12.069 1.00 91.94 209 PHE A C 1
ATOM 1661 O O . PHE A 1 209 ? 6.805 8.821 -13.036 1.00 91.94 209 PHE A O 1
ATOM 1668 N N . ARG A 1 210 ? 6.429 6.774 -12.204 1.00 89.06 210 ARG A N 1
ATOM 1669 C CA . ARG A 1 210 ? 6.749 6.059 -13.451 1.00 89.06 210 ARG A CA 1
ATOM 1670 C C . ARG A 1 210 ? 5.813 6.415 -14.613 1.00 89.06 210 ARG A C 1
ATOM 1672 O O . ARG A 1 210 ? 6.250 6.453 -15.755 1.00 89.06 210 ARG A O 1
ATOM 1679 N N . GLU A 1 211 ? 4.547 6.721 -14.332 1.00 90.19 211 GLU A N 1
ATOM 1680 C CA . GLU A 1 211 ? 3.541 7.081 -15.349 1.00 90.19 211 GLU A CA 1
ATOM 1681 C C . GLU A 1 211 ? 3.478 8.591 -15.651 1.00 90.19 211 GLU A C 1
ATOM 1683 O O . GLU A 1 211 ? 2.569 9.048 -16.349 1.00 90.19 211 GLU A O 1
ATOM 1688 N N . GLY A 1 212 ? 4.424 9.369 -15.117 1.00 90.50 212 GLY A N 1
ATOM 1689 C CA . GLY A 1 212 ? 4.508 10.818 -15.278 1.00 90.50 212 GLY A CA 1
ATOM 1690 C C . GLY A 1 212 ? 4.309 11.589 -13.971 1.00 90.50 212 GLY A C 1
ATOM 1691 O O . GLY A 1 212 ? 3.668 11.120 -13.028 1.00 90.50 212 GLY A O 1
ATOM 1692 N N . ARG A 1 213 ? 4.849 12.814 -13.931 1.00 91.00 213 ARG A N 1
ATOM 1693 C CA . ARG A 1 213 ? 4.869 13.667 -12.729 1.00 91.00 213 ARG A CA 1
ATOM 1694 C C . ARG A 1 213 ? 3.476 14.031 -12.221 1.00 91.00 213 ARG A C 1
ATOM 1696 O O . ARG A 1 213 ? 3.206 13.874 -11.038 1.00 91.00 213 ARG A O 1
ATOM 1703 N N . THR A 1 214 ? 2.575 14.464 -13.099 1.00 93.50 214 THR A N 1
ATOM 1704 C CA . THR A 1 214 ? 1.202 14.849 -12.724 1.00 93.50 214 THR A CA 1
ATOM 1705 C C . THR A 1 214 ? 0.444 13.704 -12.060 1.00 93.50 214 THR A C 1
ATOM 1707 O O . THR A 1 214 ? -0.139 13.900 -10.999 1.00 93.50 214 THR A O 1
ATOM 1710 N N . LYS A 1 215 ? 0.504 12.494 -12.630 1.00 93.75 215 LYS A N 1
ATOM 1711 C CA . LYS A 1 215 ? -0.111 11.303 -12.022 1.00 93.75 215 LYS A CA 1
ATOM 1712 C C . LYS A 1 215 ? 0.528 10.961 -10.677 1.00 93.75 215 LYS A C 1
ATOM 1714 O O . LYS A 1 215 ? -0.194 10.680 -9.725 1.00 93.75 215 LYS A O 1
ATOM 1719 N N . GLY A 1 216 ? 1.857 11.040 -10.586 1.00 93.00 216 GLY A N 1
ATOM 1720 C CA . GLY A 1 216 ? 2.583 10.818 -9.336 1.00 93.00 216 GLY A CA 1
ATOM 1721 C C . GLY A 1 216 ? 2.152 11.774 -8.221 1.00 93.00 216 GLY A C 1
ATOM 1722 O O . GLY A 1 216 ? 1.853 11.325 -7.117 1.00 93.00 216 GLY A O 1
ATOM 1723 N N . TYR A 1 217 ? 2.019 13.071 -8.517 1.00 94.38 217 TYR A N 1
ATOM 1724 C CA . TYR A 1 217 ? 1.547 14.060 -7.542 1.00 94.38 217 TYR A CA 1
ATOM 1725 C C . TYR A 1 217 ? 0.091 13.847 -7.122 1.00 94.38 217 TYR A C 1
ATOM 1727 O O . TYR A 1 217 ? -0.214 13.991 -5.942 1.00 94.38 217 TYR A O 1
ATOM 1735 N N . ILE A 1 218 ? -0.802 13.470 -8.045 1.00 95.62 218 ILE A N 1
ATOM 1736 C CA . ILE A 1 218 ? -2.199 13.151 -7.704 1.00 95.62 218 ILE A CA 1
ATOM 1737 C C . ILE A 1 218 ? -2.254 11.964 -6.734 1.00 95.62 218 ILE A C 1
ATOM 1739 O O . ILE A 1 218 ? -2.936 12.035 -5.713 1.00 95.62 218 ILE A O 1
ATOM 1743 N N . ARG A 1 219 ? -1.497 10.893 -7.009 1.00 95.44 219 ARG A N 1
ATOM 1744 C CA . ARG A 1 219 ? -1.402 9.731 -6.110 1.00 95.44 219 ARG A CA 1
ATOM 1745 C C . ARG A 1 219 ? -0.843 10.115 -4.748 1.00 95.44 219 ARG A C 1
ATOM 1747 O O . ARG A 1 219 ? -1.406 9.740 -3.726 1.00 95.44 219 ARG A O 1
ATOM 1754 N N . LEU A 1 220 ? 0.226 10.907 -4.732 1.00 95.25 220 LEU A N 1
ATOM 1755 C CA . LEU A 1 220 ? 0.828 11.391 -3.497 1.00 95.25 220 LEU A CA 1
ATOM 1756 C C . LEU A 1 220 ? -0.160 12.230 -2.672 1.00 95.25 220 LEU A C 1
ATOM 1758 O O . LEU A 1 220 ? -0.235 12.068 -1.456 1.00 95.25 220 LEU A O 1
ATOM 1762 N N . ALA A 1 221 ? -0.960 13.074 -3.328 1.00 96.19 221 ALA A N 1
ATOM 1763 C CA . ALA A 1 221 ? -2.007 13.852 -2.677 1.00 96.19 221 ALA A CA 1
ATOM 1764 C C . ALA A 1 221 ? -3.103 12.955 -2.076 1.00 96.19 221 ALA A C 1
ATOM 1766 O O . ALA A 1 221 ? -3.486 13.164 -0.928 1.00 96.19 221 ALA A O 1
ATOM 1767 N N . LEU A 1 222 ? -3.563 11.924 -2.798 1.00 96.25 222 LEU A N 1
ATOM 1768 C CA . LEU A 1 222 ? -4.543 10.955 -2.282 1.00 96.25 222 LEU A CA 1
ATOM 1769 C C . LEU A 1 222 ? -4.010 10.181 -1.073 1.00 96.25 222 LEU A C 1
ATOM 1771 O O . LEU A 1 222 ? -4.711 10.040 -0.072 1.00 96.25 222 LEU A O 1
ATOM 1775 N N . ILE A 1 223 ? -2.756 9.730 -1.137 1.00 96.19 223 ILE A N 1
ATOM 1776 C CA . ILE A 1 223 ? -2.073 9.090 -0.010 1.00 96.19 223 ILE A CA 1
ATOM 1777 C C . ILE A 1 223 ? -1.980 10.062 1.179 1.00 96.19 223 ILE A C 1
ATOM 1779 O O . ILE A 1 223 ? -2.195 9.654 2.319 1.00 96.19 223 ILE A O 1
ATOM 1783 N N . GLY A 1 224 ? -1.703 11.345 0.928 1.00 95.75 224 GLY A N 1
ATOM 1784 C CA . GLY A 1 224 ? -1.694 12.391 1.952 1.00 95.75 224 GLY A CA 1
ATOM 1785 C C . GLY A 1 224 ? -3.055 12.567 2.631 1.00 95.75 224 GLY A C 1
ATOM 1786 O O . GLY A 1 224 ? -3.130 12.532 3.857 1.00 95.75 224 GLY A O 1
ATOM 1787 N N . VAL A 1 225 ? -4.136 12.671 1.848 1.00 97.31 225 VAL A N 1
ATOM 1788 C CA . VAL A 1 225 ? -5.518 12.738 2.361 1.00 97.31 225 VAL A CA 1
ATOM 1789 C C . VAL A 1 225 ? -5.839 11.512 3.214 1.00 97.31 225 VAL A C 1
ATOM 1791 O O . VAL A 1 225 ? -6.344 11.647 4.329 1.00 97.31 225 VAL A O 1
ATOM 1794 N N . TRP A 1 226 ? -5.504 10.318 2.719 1.00 97.25 226 TRP A N 1
ATOM 1795 C CA . TRP A 1 226 ? -5.669 9.073 3.462 1.00 97.25 226 TRP A CA 1
ATOM 1796 C C . TRP A 1 226 ? -4.904 9.094 4.795 1.00 97.25 226 TRP A C 1
ATOM 1798 O O . TRP A 1 226 ? -5.478 8.768 5.832 1.00 97.25 226 TRP A O 1
ATOM 1808 N N . ALA A 1 227 ? -3.641 9.532 4.796 1.00 96.56 227 ALA A N 1
ATOM 1809 C CA . ALA A 1 227 ? -2.807 9.574 5.996 1.00 96.56 227 ALA A CA 1
ATOM 1810 C C . ALA A 1 227 ? -3.360 10.550 7.046 1.00 96.56 227 ALA A C 1
ATOM 1812 O O . ALA A 1 227 ? -3.409 10.217 8.231 1.00 96.56 227 ALA A O 1
ATOM 1813 N N . THR A 1 228 ? -3.832 11.729 6.626 1.00 96.81 228 THR A N 1
ATOM 1814 C CA . THR A 1 228 ? -4.485 12.691 7.525 1.00 96.81 228 THR A CA 1
ATOM 1815 C C . THR A 1 228 ? -5.736 12.091 8.161 1.00 96.81 228 THR A C 1
ATOM 1817 O O . THR A 1 228 ? -5.876 12.127 9.383 1.00 96.81 228 THR A O 1
ATOM 1820 N N . LEU A 1 229 ? -6.610 11.481 7.355 1.00 97.25 229 LEU A N 1
ATOM 1821 C CA . LEU A 1 229 ? -7.817 10.820 7.851 1.00 97.25 229 LEU A CA 1
ATOM 1822 C C . LEU A 1 229 ? -7.488 9.672 8.814 1.00 97.25 229 LEU A C 1
ATOM 1824 O O . LEU A 1 229 ? -8.158 9.523 9.834 1.00 97.25 229 LEU A O 1
ATOM 1828 N N . PHE A 1 230 ? -6.443 8.890 8.527 1.00 96.94 230 PHE A N 1
ATOM 1829 C CA . PHE A 1 230 ? -5.988 7.803 9.392 1.00 96.94 230 PHE A CA 1
ATOM 1830 C C . PHE A 1 230 ? -5.528 8.311 10.759 1.00 96.94 230 PHE A C 1
ATOM 1832 O O . PHE A 1 230 ? -5.929 7.752 11.777 1.00 96.94 230 PHE A O 1
ATOM 1839 N N . VAL A 1 231 ? -4.751 9.397 10.805 1.00 97.00 231 VAL A N 1
ATOM 1840 C CA . VAL A 1 231 ? -4.327 10.017 12.070 1.00 97.00 231 VAL A CA 1
ATOM 1841 C C . VAL A 1 231 ? -5.529 10.551 12.854 1.00 97.00 231 VAL A C 1
ATOM 1843 O O . VAL A 1 231 ? -5.619 10.323 14.061 1.00 97.00 231 VAL A O 1
ATOM 1846 N N . SER A 1 232 ? -6.485 11.207 12.185 1.00 97.75 232 SER A N 1
ATOM 1847 C CA . SER A 1 232 ? -7.724 11.665 12.828 1.00 97.75 232 SER A CA 1
ATOM 1848 C C . SER A 1 232 ? -8.529 10.500 13.405 1.00 97.75 232 SER A C 1
ATOM 1850 O O . SER A 1 232 ? -8.968 10.558 14.553 1.00 97.75 232 SER A O 1
ATOM 1852 N N . TYR A 1 233 ? -8.684 9.420 12.638 1.00 97.50 233 TYR A N 1
ATOM 1853 C CA . TYR A 1 233 ? -9.369 8.214 13.087 1.00 97.50 233 TYR A CA 1
ATOM 1854 C C . TYR A 1 233 ? -8.657 7.562 14.272 1.00 97.50 233 TYR A C 1
ATOM 1856 O O . TYR A 1 233 ? -9.305 7.200 15.250 1.00 97.50 233 TYR A O 1
ATOM 1864 N N . LEU A 1 234 ? -7.327 7.472 14.230 1.00 97.12 234 LEU A N 1
ATOM 1865 C CA . LEU A 1 234 ? -6.529 6.916 15.315 1.00 97.12 234 LEU A CA 1
ATOM 1866 C C . LEU A 1 234 ? -6.712 7.701 16.620 1.00 97.12 234 LEU A C 1
ATOM 1868 O O . LEU A 1 234 ? -6.868 7.091 17.674 1.00 97.12 234 LEU A O 1
ATOM 1872 N N . ALA A 1 235 ? -6.750 9.035 16.564 1.00 97.56 235 ALA A N 1
ATOM 1873 C CA . ALA A 1 235 ? -7.012 9.863 17.742 1.00 97.56 235 ALA A CA 1
ATOM 1874 C C . ALA A 1 235 ? -8.402 9.582 18.345 1.00 97.56 235 ALA A C 1
ATOM 1876 O O . ALA A 1 235 ? -8.543 9.419 19.560 1.00 97.56 235 ALA A O 1
ATOM 1877 N N . VAL A 1 236 ? -9.430 9.459 17.499 1.00 97.50 236 VAL A N 1
ATOM 1878 C CA . VAL A 1 236 ? -10.786 9.086 17.936 1.00 97.50 236 VAL A CA 1
ATOM 1879 C C . VAL A 1 236 ? -10.811 7.668 18.513 1.00 97.50 236 VAL A C 1
ATOM 1881 O O . VAL A 1 236 ? -11.414 7.434 19.556 1.00 97.50 236 VAL A O 1
ATOM 1884 N N . PHE A 1 237 ? -10.116 6.721 17.889 1.00 97.00 237 PHE A N 1
ATOM 1885 C CA . PHE A 1 237 ? -10.069 5.343 18.365 1.00 97.00 237 PHE A CA 1
ATOM 1886 C C . PHE A 1 237 ? -9.372 5.234 19.728 1.00 97.00 237 PHE A C 1
ATOM 1888 O O . PHE A 1 237 ? -9.912 4.617 20.643 1.00 97.00 237 PHE A O 1
ATOM 1895 N N . VAL A 1 238 ? -8.225 5.898 19.907 1.00 96.81 238 VAL A N 1
ATOM 1896 C CA . VAL A 1 238 ? -7.488 5.925 21.181 1.00 96.81 238 VAL A CA 1
ATOM 1897 C C . VAL A 1 238 ? -8.315 6.576 22.293 1.00 96.81 238 VAL A C 1
ATOM 1899 O O . VAL A 1 238 ? -8.360 6.045 23.399 1.00 96.81 238 VAL A O 1
ATOM 1902 N N . THR A 1 239 ? -9.014 7.683 22.019 1.00 97.12 239 THR A N 1
ATOM 1903 C CA . THR A 1 239 ? -9.888 8.327 23.023 1.00 97.12 239 THR A CA 1
ATOM 1904 C C . THR A 1 239 ? -11.084 7.451 23.399 1.00 97.12 239 THR A C 1
ATOM 1906 O O . THR A 1 239 ? -11.452 7.385 24.570 1.00 97.12 239 THR A O 1
ATOM 1909 N N . ARG A 1 240 ? -11.663 6.707 22.449 1.00 95.38 240 ARG A N 1
ATOM 1910 C CA . ARG A 1 240 ? -12.712 5.715 22.745 1.00 95.38 240 ARG A CA 1
ATOM 1911 C C . ARG A 1 240 ? -12.172 4.534 23.546 1.00 95.38 240 ARG A C 1
ATOM 1913 O O . ARG A 1 240 ? -12.858 4.061 24.446 1.00 95.38 240 ARG A O 1
ATOM 1920 N N . LEU A 1 241 ? -10.941 4.097 23.284 1.00 95.38 241 LEU A N 1
ATOM 1921 C CA . LEU A 1 241 ? -10.286 3.022 24.034 1.00 95.38 241 LEU A CA 1
ATOM 1922 C C . LEU A 1 241 ? -10.011 3.409 25.500 1.00 95.38 241 LEU A C 1
ATOM 1924 O O . LEU A 1 241 ? -9.955 2.541 26.369 1.00 95.38 241 LEU A O 1
ATOM 1928 N N . GLN A 1 242 ? -9.889 4.708 25.804 1.00 96.06 242 GLN A N 1
ATOM 1929 C CA . GLN A 1 242 ? -9.780 5.214 27.184 1.00 96.06 242 GLN A CA 1
ATOM 1930 C C . GLN A 1 242 ? -11.080 5.071 27.970 1.00 96.06 242 GLN A C 1
ATOM 1932 O O . GLN A 1 242 ? -11.045 5.009 29.194 1.00 96.06 242 GLN A O 1
ATOM 1937 N N . GLN A 1 243 ? -12.210 4.959 27.276 1.00 95.56 243 GLN A N 1
ATOM 1938 C CA . GLN A 1 243 ? -13.528 4.741 27.865 1.00 95.56 243 GLN A CA 1
ATOM 1939 C C . GLN A 1 243 ? -13.840 3.243 28.007 1.00 95.56 243 GLN A C 1
ATOM 1941 O O . GLN A 1 243 ? -15.006 2.861 27.948 1.00 95.56 243 GLN A O 1
ATOM 1946 N N . TRP A 1 244 ? -12.817 2.389 28.125 1.00 94.25 244 TRP A N 1
ATOM 1947 C CA . TRP A 1 244 ? -13.005 0.953 28.315 1.00 94.25 244 TRP A CA 1
ATOM 1948 C C . TRP A 1 244 ? -13.720 0.678 29.636 1.00 94.25 244 TRP A C 1
ATOM 1950 O O . TRP A 1 244 ? -13.218 1.028 30.704 1.00 94.25 244 TRP A O 1
ATOM 1960 N N . ASP A 1 245 ? -14.855 -0.002 29.557 1.00 94.06 245 ASP A N 1
ATOM 1961 C CA . ASP A 1 245 ? -15.686 -0.355 30.702 1.00 94.06 245 ASP A CA 1
ATOM 1962 C C . ASP A 1 245 ? -16.230 -1.774 30.501 1.00 94.06 245 ASP A C 1
ATOM 1964 O O . ASP A 1 245 ? -16.715 -2.115 29.422 1.00 94.06 245 ASP A O 1
ATOM 1968 N N . TYR A 1 246 ? -16.091 -2.618 31.526 1.00 90.81 246 TYR A N 1
ATOM 1969 C CA . TYR A 1 246 ? -16.538 -4.013 31.512 1.00 90.81 246 TYR A CA 1
ATOM 1970 C C . TYR A 1 246 ? -18.048 -4.158 31.746 1.00 90.81 246 TYR A C 1
ATOM 1972 O O . TYR A 1 246 ? -18.615 -5.204 31.413 1.00 90.81 246 TYR A O 1
ATOM 1980 N N . GLU A 1 247 ? -18.676 -3.138 32.333 1.00 92.38 247 GLU A N 1
ATOM 1981 C CA . GLU A 1 247 ? -20.087 -3.139 32.717 1.00 92.38 247 GLU A CA 1
ATOM 1982 C C . GLU A 1 247 ? -20.967 -2.471 31.655 1.00 92.38 247 GLU A C 1
ATOM 1984 O O . GLU A 1 247 ? -22.107 -2.889 31.440 1.00 92.38 247 GLU A O 1
ATOM 1989 N N . ALA A 1 248 ? -20.435 -1.480 30.932 1.00 88.44 248 ALA A N 1
ATOM 1990 C CA . ALA A 1 248 ? -21.171 -0.791 29.881 1.00 88.44 248 ALA A CA 1
ATOM 1991 C C . ALA A 1 248 ? -21.163 -1.572 28.545 1.00 88.44 248 ALA A C 1
ATOM 1993 O O . ALA A 1 248 ? -20.102 -1.959 28.037 1.00 88.44 248 ALA A O 1
ATOM 1994 N N . PRO A 1 249 ? -22.329 -1.777 27.899 1.00 83.62 249 PRO A N 1
ATOM 1995 C CA . PRO A 1 249 ? -22.389 -2.438 26.599 1.00 83.62 249 PRO A CA 1
ATOM 1996 C C . PRO A 1 249 ? -21.633 -1.626 25.537 1.00 83.62 249 PRO A C 1
ATOM 1998 O O . PRO A 1 249 ? -21.676 -0.401 25.534 1.00 83.62 249 PRO A O 1
ATOM 2001 N N . ALA A 1 250 ? -20.955 -2.314 24.611 1.00 81.69 250 ALA A N 1
ATOM 2002 C CA . ALA A 1 250 ? -20.119 -1.735 23.543 1.00 81.69 250 ALA A CA 1
ATOM 2003 C C . ALA A 1 250 ? -18.830 -1.004 23.986 1.00 81.69 250 ALA A C 1
ATOM 2005 O O . ALA A 1 250 ? -18.047 -0.594 23.121 1.00 81.69 250 ALA A O 1
ATOM 2006 N N . HIS A 1 251 ? -18.573 -0.908 25.294 1.00 86.81 251 HIS A N 1
ATOM 2007 C CA . HIS A 1 251 ? -17.329 -0.387 25.875 1.00 86.81 251 HIS A CA 1
ATOM 2008 C C . HIS A 1 251 ? -16.283 -1.477 26.178 1.00 86.81 251 HIS A C 1
ATOM 2010 O O . HIS A 1 251 ? -15.153 -1.166 26.554 1.00 86.81 251 HIS A O 1
ATOM 2016 N N . CYS A 1 252 ? -16.619 -2.746 25.936 1.00 88.81 252 CYS A N 1
ATOM 2017 C CA . CYS A 1 252 ? -15.700 -3.879 25.954 1.00 88.81 252 CYS A CA 1
ATOM 2018 C C . CYS A 1 252 ? -16.026 -4.873 24.829 1.00 88.81 252 CYS A C 1
ATOM 2020 O O . CYS A 1 252 ? -17.116 -4.865 24.250 1.00 88.81 252 CYS A O 1
ATOM 2022 N N . TYR A 1 253 ? -15.070 -5.743 24.501 1.00 87.81 253 TYR A N 1
ATOM 2023 C CA . TYR A 1 253 ? -15.282 -6.879 23.602 1.00 87.81 253 TYR A CA 1
ATOM 2024 C C . TYR A 1 253 ? -14.599 -8.138 24.128 1.00 87.81 253 TYR A C 1
ATOM 2026 O O . TYR A 1 253 ? -13.706 -8.084 24.975 1.00 87.81 253 TYR A O 1
ATOM 2034 N N . ARG A 1 254 ? -15.033 -9.303 23.633 1.00 85.50 254 ARG A N 1
ATOM 2035 C CA . ARG A 1 254 ? -14.477 -10.595 24.043 1.00 85.50 254 ARG A CA 1
ATOM 2036 C C . ARG A 1 254 ? -13.089 -10.787 23.430 1.00 85.50 254 ARG A C 1
ATOM 2038 O O . ARG A 1 254 ? -12.962 -11.064 22.241 1.00 85.50 254 ARG A O 1
ATOM 2045 N N . THR A 1 255 ? -12.053 -10.677 24.253 1.00 86.50 255 THR A N 1
ATOM 2046 C CA . THR A 1 255 ? -10.648 -10.736 23.814 1.00 86.50 255 THR A CA 1
ATOM 2047 C C . THR A 1 255 ? -10.066 -12.147 23.799 1.00 86.50 255 THR A C 1
ATOM 2049 O O . THR A 1 255 ? -8.976 -12.344 23.274 1.00 86.50 255 THR A O 1
ATOM 2052 N N . SER A 1 256 ? -10.799 -13.156 24.282 1.00 83.75 256 SER A N 1
ATOM 2053 C CA . SER A 1 256 ? -10.305 -14.531 24.470 1.00 83.75 256 SER A CA 1
ATOM 2054 C C . SER A 1 256 ? -9.823 -15.243 23.197 1.00 83.75 256 SER A C 1
ATOM 2056 O O . SER A 1 256 ? -9.231 -16.312 23.290 1.00 83.75 256 SER A O 1
ATOM 2058 N N . ARG A 1 257 ? -10.119 -14.700 22.009 1.00 80.75 257 ARG A N 1
ATOM 2059 C CA . ARG A 1 257 ? -9.643 -15.226 20.717 1.00 80.75 257 ARG A CA 1
ATOM 2060 C C . ARG A 1 257 ? -8.454 -14.459 20.134 1.00 80.75 257 ARG A C 1
ATOM 2062 O O . ARG A 1 257 ? -7.887 -14.915 19.151 1.00 80.75 257 ARG A O 1
ATOM 2069 N N . ILE A 1 258 ? -8.123 -13.297 20.694 1.00 80.19 258 ILE A N 1
ATOM 2070 C CA . ILE A 1 258 ? -7.149 -12.346 20.132 1.00 80.19 258 ILE A CA 1
ATOM 2071 C C . ILE A 1 258 ? -5.978 -12.133 21.102 1.00 80.19 258 ILE A C 1
ATOM 2073 O O . ILE A 1 258 ? -4.845 -11.941 20.672 1.00 80.19 258 ILE A O 1
ATOM 2077 N N . ALA A 1 259 ? -6.233 -12.216 22.408 1.00 85.75 259 ALA A N 1
ATOM 2078 C CA . ALA A 1 259 ? -5.239 -12.072 23.460 1.00 85.75 259 ALA A CA 1
ATOM 2079 C C . ALA A 1 259 ? -5.230 -13.294 24.388 1.00 85.75 259 ALA A C 1
ATOM 2081 O O . ALA A 1 259 ? -6.194 -14.062 24.459 1.00 85.75 259 ALA A O 1
ATOM 2082 N N . LEU A 1 260 ? -4.127 -13.458 25.120 1.00 87.75 260 LEU A N 1
ATOM 2083 C CA . LEU A 1 260 ? -4.017 -14.444 26.192 1.00 87.75 260 LEU A CA 1
ATOM 2084 C C . LEU A 1 260 ? -5.079 -14.153 27.264 1.00 87.75 260 LEU A C 1
ATOM 2086 O O . LEU A 1 260 ? -5.352 -12.999 27.584 1.00 87.75 260 LEU A O 1
ATOM 2090 N N . SER A 1 261 ? -5.656 -15.195 27.866 1.00 86.06 261 SER A N 1
ATOM 2091 C CA . SER A 1 261 ? -6.726 -15.062 28.872 1.00 86.06 261 SER A CA 1
ATOM 2092 C C . SER A 1 261 ? -6.319 -14.271 30.125 1.00 86.06 261 SER A C 1
ATOM 2094 O O . SER A 1 261 ? -7.184 -13.783 30.849 1.00 86.06 261 SER A O 1
ATOM 2096 N N . SER A 1 262 ? -5.016 -14.123 30.380 1.00 90.06 262 SER A N 1
ATOM 2097 C CA . SER A 1 262 ? -4.447 -13.351 31.491 1.00 90.06 262 SER A CA 1
ATOM 2098 C C . SER A 1 262 ? -4.128 -11.890 31.147 1.00 90.06 262 SER A C 1
ATOM 2100 O O . SER A 1 262 ? -3.730 -11.124 32.028 1.00 90.06 262 SER A O 1
ATOM 2102 N N . SER A 1 263 ? -4.279 -11.481 29.885 1.00 90.62 263 SER A N 1
ATOM 2103 C CA . SER A 1 263 ? -3.963 -10.127 29.435 1.00 90.62 263 SER A CA 1
ATOM 2104 C C . SER A 1 263 ? -4.937 -9.097 30.016 1.00 90.62 263 SER A C 1
ATOM 2106 O O . SER A 1 263 ? -6.155 -9.233 29.921 1.00 90.62 263 SER A O 1
ATOM 2108 N N . LYS A 1 264 ? -4.394 -8.026 30.611 1.00 89.81 264 LYS A N 1
ATOM 2109 C CA . LYS A 1 264 ? -5.189 -6.898 31.115 1.00 89.81 264 LYS A CA 1
ATOM 2110 C C . LYS A 1 264 ? -5.543 -5.956 29.963 1.00 89.81 264 LYS A C 1
ATOM 2112 O O . LYS A 1 264 ? -4.664 -5.307 29.396 1.00 89.81 264 LYS A O 1
ATOM 2117 N N . HIS A 1 265 ? -6.828 -5.853 29.652 1.00 90.44 265 HIS A N 1
ATOM 2118 C CA . HIS A 1 265 ? -7.361 -4.862 28.717 1.00 90.44 265 HIS A CA 1
ATOM 2119 C C . HIS A 1 265 ? -7.802 -3.605 29.482 1.00 90.44 265 HIS A C 1
ATOM 2121 O O . HIS A 1 265 ? -8.243 -3.731 30.632 1.00 90.44 265 HIS A O 1
ATOM 2127 N N . PRO A 1 266 ? -7.643 -2.395 28.912 1.00 94.25 266 PRO A N 1
ATOM 2128 C CA . PRO A 1 266 ? -7.202 -2.072 27.540 1.00 94.25 266 PRO A CA 1
ATOM 2129 C C . PRO A 1 266 ? -5.675 -1.926 27.352 1.00 94.25 266 PRO A C 1
ATOM 2131 O O . PRO A 1 266 ? -5.213 -1.526 26.287 1.00 94.25 266 PRO A O 1
ATOM 2134 N N . TYR A 1 267 ? -4.862 -2.219 28.375 1.00 94.25 267 TYR A N 1
ATOM 2135 C CA . TYR A 1 267 ? -3.412 -1.961 28.347 1.00 94.25 267 TYR A CA 1
ATOM 2136 C C . TYR A 1 267 ? -2.681 -2.648 27.182 1.00 94.25 267 TYR A C 1
ATOM 2138 O O . TYR A 1 267 ? -1.866 -2.022 26.505 1.00 94.25 267 TYR A O 1
ATOM 2146 N N . VAL A 1 268 ? -2.995 -3.919 26.915 1.00 92.88 268 VAL A N 1
ATOM 2147 C CA . VAL A 1 268 ? -2.388 -4.660 25.796 1.00 92.88 268 VAL A CA 1
ATOM 2148 C C . VAL A 1 268 ? -2.757 -4.050 24.440 1.00 92.88 268 VAL A C 1
ATOM 2150 O O . VAL A 1 268 ? -1.894 -3.961 23.566 1.00 92.88 268 VAL A O 1
ATOM 2153 N N . ASP A 1 269 ? -3.989 -3.562 24.280 1.00 92.88 269 ASP A N 1
ATOM 2154 C CA . ASP A 1 269 ? -4.429 -2.912 23.041 1.00 92.88 269 ASP A CA 1
ATOM 2155 C C . ASP A 1 269 ? -3.683 -1.588 22.812 1.00 92.88 269 ASP A C 1
ATOM 2157 O O . ASP A 1 269 ? -3.273 -1.308 21.687 1.00 92.88 269 ASP A O 1
ATOM 2161 N N . TYR A 1 270 ? -3.404 -0.808 23.866 1.00 95.19 270 TYR A N 1
ATOM 2162 C CA . TYR A 1 270 ? -2.569 0.394 23.740 1.00 95.19 270 TYR A CA 1
ATOM 2163 C C . TYR A 1 270 ? -1.163 0.085 23.243 1.00 95.19 270 TYR A C 1
ATOM 2165 O O . TYR A 1 270 ? -0.672 0.773 22.349 1.00 95.19 270 TYR A O 1
ATOM 2173 N N . ILE A 1 271 ? -0.516 -0.940 23.805 1.00 95.12 271 ILE A N 1
ATOM 2174 C CA . ILE A 1 271 ? 0.823 -1.349 23.365 1.00 95.12 271 ILE A CA 1
ATOM 2175 C C . ILE A 1 271 ? 0.778 -1.775 21.899 1.00 95.12 271 ILE A C 1
ATOM 2177 O O . ILE A 1 271 ? 1.611 -1.331 21.108 1.00 95.12 271 ILE A O 1
ATOM 2181 N N . TYR A 1 272 ? -0.203 -2.600 21.530 1.00 93.75 272 TYR A N 1
ATOM 2182 C CA . TYR A 1 272 ? -0.385 -3.059 20.158 1.00 93.75 272 TYR A CA 1
ATOM 2183 C C . TYR A 1 272 ? -0.540 -1.885 19.184 1.00 93.75 272 TYR A C 1
ATOM 2185 O O . TYR A 1 272 ? 0.225 -1.773 18.223 1.00 93.75 272 TYR A O 1
ATOM 2193 N N . ILE A 1 273 ? -1.476 -0.974 19.464 1.00 95.06 273 ILE A N 1
ATOM 2194 C CA . ILE A 1 273 ? -1.750 0.198 18.628 1.00 95.06 273 ILE A CA 1
ATOM 2195 C C . ILE A 1 273 ? -0.521 1.107 18.555 1.00 95.06 273 ILE A C 1
ATOM 2197 O O . ILE A 1 273 ? -0.192 1.590 17.473 1.00 95.06 273 ILE A O 1
ATOM 2201 N N . ALA A 1 274 ? 0.187 1.330 19.664 1.00 95.94 274 ALA A N 1
ATOM 2202 C CA . ALA A 1 274 ? 1.376 2.178 19.691 1.00 95.94 274 ALA A CA 1
ATOM 2203 C C . ALA A 1 274 ? 2.511 1.602 18.831 1.00 95.94 274 ALA A C 1
ATOM 2205 O O . ALA A 1 274 ? 3.041 2.303 17.968 1.00 95.94 274 ALA A O 1
ATOM 2206 N N . ILE A 1 275 ? 2.844 0.318 19.012 1.00 95.56 275 ILE A N 1
ATOM 2207 C CA . ILE A 1 275 ? 3.890 -0.362 18.232 1.00 95.56 275 ILE A CA 1
ATOM 2208 C C . ILE A 1 275 ? 3.521 -0.370 16.750 1.00 95.56 275 ILE A C 1
ATOM 2210 O O . ILE A 1 275 ? 4.338 -0.005 15.902 1.00 95.56 275 ILE A O 1
ATOM 2214 N N . LYS A 1 276 ? 2.281 -0.750 16.427 1.00 94.56 276 LYS A N 1
ATOM 2215 C CA . LYS A 1 276 ? 1.816 -0.834 15.043 1.00 94.56 276 LYS A CA 1
ATOM 2216 C C . LYS A 1 276 ? 1.788 0.537 14.379 1.00 94.56 276 LYS A C 1
ATOM 2218 O O . LYS A 1 276 ? 2.283 0.672 13.266 1.00 94.56 276 LYS A O 1
ATOM 2223 N N . THR A 1 277 ? 1.302 1.568 15.066 1.00 94.88 277 THR A N 1
ATOM 2224 C CA . THR A 1 277 ? 1.306 2.948 14.555 1.00 94.88 277 THR A CA 1
ATOM 2225 C C . THR A 1 277 ? 2.728 3.446 14.314 1.00 94.88 277 THR A C 1
ATOM 2227 O O . THR A 1 277 ? 2.991 4.032 13.267 1.00 94.88 277 THR A O 1
ATOM 2230 N N . LEU A 1 278 ? 3.665 3.181 15.230 1.00 95.69 278 LEU A N 1
ATOM 2231 C CA . LEU A 1 278 ? 5.069 3.559 15.062 1.00 95.69 278 LEU A CA 1
ATOM 2232 C C . LEU A 1 278 ? 5.712 2.847 13.861 1.00 95.69 278 LEU A C 1
ATOM 2234 O O . LEU A 1 278 ? 6.406 3.479 13.061 1.00 95.69 278 LEU A O 1
ATOM 2238 N N . TYR A 1 279 ? 5.457 1.548 13.699 1.00 94.75 279 TYR A N 1
ATOM 2239 C CA . TYR A 1 279 ? 5.912 0.770 12.545 1.00 94.75 279 TYR A CA 1
ATOM 2240 C C . TYR A 1 279 ? 5.342 1.312 11.224 1.00 94.75 279 TYR A C 1
ATOM 2242 O O . TYR A 1 279 ? 6.075 1.527 10.259 1.00 94.75 279 TYR A O 1
ATOM 2250 N N . ILE A 1 280 ? 4.040 1.587 11.196 1.00 92.44 280 ILE A N 1
ATOM 2251 C CA . ILE A 1 280 ? 3.318 2.141 10.047 1.00 92.44 280 ILE A CA 1
ATOM 2252 C C . ILE A 1 280 ? 3.882 3.517 9.675 1.00 92.44 280 ILE A C 1
ATOM 2254 O O . ILE A 1 280 ? 4.255 3.737 8.524 1.00 92.44 280 ILE A O 1
ATOM 2258 N N . ALA A 1 281 ? 4.020 4.419 10.648 1.00 93.25 281 ALA A N 1
ATOM 2259 C CA . ALA A 1 281 ? 4.547 5.762 10.432 1.00 93.25 281 ALA A CA 1
ATOM 2260 C C . ALA A 1 281 ? 6.003 5.738 9.944 1.00 93.25 281 ALA A C 1
ATOM 2262 O O . ALA A 1 281 ? 6.333 6.407 8.965 1.00 93.25 281 ALA A O 1
ATOM 2263 N N . SER A 1 282 ? 6.868 4.940 10.577 1.00 94.62 282 SER A N 1
ATOM 2264 C CA . SER A 1 282 ? 8.277 4.823 10.173 1.00 94.62 282 SER A CA 1
ATOM 2265 C C . SER A 1 282 ? 8.433 4.235 8.769 1.00 94.62 282 SER A C 1
ATOM 2267 O O . SER A 1 282 ? 9.162 4.799 7.952 1.00 94.62 282 SER A O 1
ATOM 2269 N N . THR A 1 283 ? 7.703 3.162 8.449 1.00 93.44 283 THR A N 1
ATOM 2270 C CA . THR A 1 283 ? 7.718 2.540 7.115 1.00 93.44 283 THR A CA 1
ATOM 2271 C C . THR A 1 283 ? 7.227 3.514 6.049 1.00 93.44 283 THR A C 1
ATOM 2273 O O . THR A 1 283 ? 7.829 3.625 4.981 1.00 93.44 283 THR A O 1
ATOM 2276 N N . PHE A 1 284 ? 6.170 4.266 6.351 1.00 93.31 284 PHE A N 1
ATOM 2277 C CA . PHE A 1 284 ? 5.609 5.254 5.441 1.00 93.31 284 PHE A CA 1
ATOM 2278 C C . PHE A 1 284 ? 6.571 6.413 5.167 1.00 93.31 284 PHE A C 1
ATOM 2280 O O . PHE A 1 284 ? 6.828 6.740 4.009 1.00 93.31 284 PHE A O 1
ATOM 2287 N N . VAL A 1 285 ? 7.164 6.995 6.215 1.00 94.69 285 VAL A N 1
ATOM 2288 C CA . VAL A 1 285 ? 8.170 8.061 6.080 1.00 94.69 285 VAL A CA 1
ATOM 2289 C C . VAL A 1 285 ? 9.381 7.567 5.290 1.00 94.69 285 VAL A C 1
ATOM 2291 O O . VAL A 1 285 ? 9.869 8.282 4.412 1.00 94.69 285 VAL A O 1
ATOM 2294 N N . TYR A 1 286 ? 9.845 6.342 5.550 1.00 95.50 286 TYR A N 1
ATOM 2295 C CA . TYR A 1 286 ? 10.948 5.735 4.809 1.00 95.50 286 TYR A CA 1
ATOM 2296 C C . TYR A 1 286 ? 10.610 5.557 3.322 1.00 95.50 286 TYR A C 1
ATOM 2298 O O . TYR A 1 286 ? 11.366 6.018 2.466 1.00 95.50 286 TYR A O 1
ATOM 2306 N N . ALA A 1 287 ? 9.459 4.955 3.005 1.00 93.50 287 ALA A N 1
ATOM 2307 C CA . ALA A 1 287 ? 9.015 4.739 1.628 1.00 93.50 287 ALA A CA 1
ATOM 2308 C C . ALA A 1 287 ? 8.838 6.062 0.868 1.00 93.50 287 ALA A C 1
ATOM 2310 O O . ALA A 1 287 ? 9.250 6.176 -0.287 1.00 93.50 287 ALA A O 1
ATOM 2311 N N . MET A 1 288 ? 8.289 7.082 1.531 1.00 92.88 288 MET A N 1
ATOM 2312 C CA . MET A 1 288 ? 8.121 8.411 0.951 1.00 92.88 288 MET A CA 1
ATOM 2313 C C . MET A 1 288 ? 9.463 9.094 0.687 1.00 92.88 288 MET A C 1
ATOM 2315 O O . MET A 1 288 ? 9.706 9.613 -0.401 1.00 92.88 288 MET A O 1
ATOM 2319 N N . SER A 1 289 ? 10.371 9.037 1.662 1.00 94.25 289 SER A N 1
ATOM 2320 C CA . SER A 1 289 ? 11.723 9.582 1.526 1.00 94.25 289 SER A CA 1
ATOM 2321 C C . SER A 1 289 ? 12.475 8.900 0.384 1.00 94.25 289 SER A C 1
ATOM 2323 O O . SER A 1 289 ? 13.156 9.563 -0.396 1.00 94.25 289 SER A O 1
ATOM 2325 N N . LEU A 1 290 ? 12.333 7.579 0.249 1.00 91.88 290 LEU A N 1
ATOM 2326 C CA . LEU A 1 290 ? 12.926 6.818 -0.845 1.00 91.88 290 LEU A CA 1
ATOM 2327 C C . LEU A 1 290 ? 12.354 7.245 -2.203 1.00 91.88 290 LEU A C 1
ATOM 2329 O O . LEU A 1 290 ? 13.131 7.487 -3.126 1.00 91.88 290 LEU A O 1
ATOM 2333 N N . ALA A 1 291 ? 11.031 7.385 -2.317 1.00 90.31 291 ALA A N 1
ATOM 2334 C CA . ALA A 1 291 ? 10.364 7.798 -3.550 1.00 90.31 291 ALA A CA 1
ATOM 2335 C C . ALA A 1 291 ? 10.815 9.191 -4.017 1.00 90.31 291 ALA A C 1
ATOM 2337 O O . ALA A 1 291 ? 11.205 9.363 -5.173 1.00 90.31 291 ALA A O 1
ATOM 2338 N N . LEU A 1 292 ? 10.842 10.167 -3.104 1.00 91.50 292 LEU A N 1
ATOM 2339 C CA . LEU A 1 292 ? 11.278 11.536 -3.396 1.00 91.50 292 LEU A CA 1
ATOM 2340 C C . LEU A 1 292 ? 12.767 11.597 -3.767 1.00 91.50 292 LEU A C 1
ATOM 2342 O O . LEU A 1 292 ? 13.152 12.269 -4.725 1.00 91.50 292 LEU A O 1
ATOM 2346 N N . ASN A 1 293 ? 13.617 10.852 -3.054 1.00 93.81 293 ASN A N 1
ATOM 2347 C CA . ASN A 1 293 ? 15.044 10.772 -3.368 1.00 93.81 293 ASN A CA 1
ATOM 2348 C C . ASN A 1 293 ? 15.302 10.114 -4.730 1.00 93.81 293 ASN A C 1
ATOM 2350 O O . ASN A 1 293 ? 16.201 10.541 -5.461 1.00 93.81 293 ASN A O 1
ATOM 2354 N N . LEU A 1 294 ? 14.533 9.078 -5.077 1.00 89.12 294 LEU A N 1
ATOM 2355 C CA . LEU A 1 294 ? 14.629 8.416 -6.373 1.00 89.12 294 LEU A CA 1
ATOM 2356 C C . LEU A 1 294 ? 14.230 9.372 -7.499 1.00 89.12 294 LEU A C 1
ATOM 2358 O O . LEU A 1 294 ? 14.961 9.474 -8.482 1.00 89.12 294 LEU A O 1
ATOM 2362 N N . GLU A 1 295 ? 13.139 10.123 -7.335 1.00 89.06 295 GLU A N 1
ATOM 2363 C CA . GLU A 1 295 ? 12.723 11.128 -8.315 1.00 89.06 295 GLU A CA 1
ATOM 2364 C C . GLU A 1 295 ? 13.804 12.200 -8.505 1.00 89.06 295 GLU A C 1
ATOM 2366 O O . GLU A 1 295 ? 14.206 12.476 -9.635 1.00 89.06 295 GLU A O 1
ATOM 2371 N N . ALA A 1 296 ? 14.356 12.741 -7.415 1.00 92.56 296 ALA A N 1
ATOM 2372 C CA . ALA A 1 296 ? 15.423 13.737 -7.486 1.00 92.56 296 ALA A CA 1
ATOM 2373 C C . ALA A 1 296 ? 16.669 13.209 -8.226 1.00 92.56 296 ALA A C 1
ATOM 2375 O O . ALA A 1 296 ? 17.305 13.941 -8.991 1.00 92.56 296 ALA A O 1
ATOM 2376 N N . ARG A 1 297 ? 17.024 11.929 -8.040 1.00 92.31 297 ARG A N 1
ATOM 2377 C CA . ARG A 1 297 ? 18.124 11.282 -8.778 1.00 92.31 297 ARG A CA 1
ATOM 2378 C C . ARG A 1 297 ? 17.793 11.095 -10.254 1.00 92.31 297 ARG A C 1
ATOM 2380 O O . ARG A 1 297 ? 18.639 11.392 -11.095 1.00 92.31 297 ARG A O 1
ATOM 2387 N N . LEU A 1 298 ? 16.582 10.641 -10.572 1.00 87.00 298 LEU A N 1
ATOM 2388 C CA . LEU A 1 298 ? 16.130 10.478 -11.954 1.00 87.00 298 LEU A CA 1
ATOM 2389 C C . LEU A 1 298 ? 16.109 11.818 -12.694 1.00 87.00 298 LEU A C 1
ATOM 2391 O O . LEU A 1 298 ? 16.567 11.887 -13.830 1.00 87.00 298 LEU A O 1
ATOM 2395 N N . GLN A 1 299 ? 15.678 12.897 -12.037 1.00 90.38 299 GLN A N 1
ATOM 2396 C CA . GLN A 1 299 ? 15.717 14.245 -12.604 1.00 90.38 299 GLN A CA 1
ATOM 2397 C C . GLN A 1 299 ? 17.153 14.695 -12.904 1.00 90.38 299 GLN A C 1
ATOM 2399 O O . GLN A 1 299 ? 17.417 15.197 -13.997 1.00 90.38 299 GLN A O 1
ATOM 2404 N N . LYS A 1 300 ? 18.099 14.463 -11.983 1.00 93.31 300 LYS A N 1
ATOM 2405 C CA . LYS A 1 300 ? 19.523 14.754 -12.224 1.00 93.31 300 LYS A CA 1
ATOM 2406 C C . LYS A 1 300 ? 20.070 13.962 -13.413 1.00 93.31 300 LYS A C 1
ATOM 2408 O O . LYS A 1 300 ? 20.718 14.548 -14.273 1.00 93.31 300 LYS A O 1
ATOM 2413 N N . LEU A 1 301 ? 19.764 12.665 -13.501 1.00 87.56 301 LEU A N 1
ATOM 2414 C CA . LEU A 1 301 ? 20.188 11.817 -14.620 1.00 87.56 301 LEU A CA 1
ATOM 2415 C C . LEU A 1 301 ? 19.577 12.261 -15.953 1.00 87.56 301 LEU A C 1
ATOM 2417 O O . LEU A 1 301 ? 20.266 12.295 -16.969 1.00 87.56 301 LEU A O 1
ATOM 2421 N N . GLN A 1 302 ? 18.302 12.648 -15.957 1.00 86.62 302 GLN A N 1
ATOM 2422 C CA . GLN A 1 302 ? 17.624 13.131 -17.158 1.00 86.62 302 GLN A CA 1
ATOM 2423 C C . GLN A 1 302 ? 18.209 14.462 -17.653 1.00 86.62 302 GLN A C 1
ATOM 2425 O O . GLN A 1 302 ? 18.228 14.709 -18.854 1.00 86.62 302 GLN A O 1
ATOM 2430 N N . GLN A 1 303 ? 18.726 15.302 -16.754 1.00 92.44 303 GLN A N 1
ATOM 2431 C CA . GLN A 1 303 ? 19.430 16.536 -17.118 1.00 92.44 303 GLN A CA 1
ATOM 2432 C C . GLN A 1 303 ? 20.857 16.284 -17.632 1.00 92.44 303 GLN A C 1
ATOM 2434 O O . GLN A 1 303 ? 21.351 17.054 -18.459 1.00 92.44 303 GLN A O 1
ATOM 2439 N N . THR A 1 304 ? 21.535 15.227 -17.173 1.00 90.62 304 THR A N 1
ATOM 2440 C CA . THR A 1 304 ? 22.902 14.899 -17.613 1.00 90.62 304 THR A CA 1
ATOM 2441 C C . THR A 1 304 ? 22.939 14.079 -18.901 1.00 90.62 304 THR A C 1
ATOM 2443 O O . THR A 1 304 ? 23.862 14.259 -19.695 1.00 90.62 304 THR A O 1
ATOM 2446 N N . LEU A 1 305 ? 21.939 13.227 -19.156 1.00 88.69 305 LEU A N 1
ATOM 2447 C CA . LEU A 1 305 ? 21.864 12.386 -20.357 1.00 88.69 305 LEU A CA 1
ATOM 2448 C C . LEU A 1 305 ? 21.991 13.150 -21.690 1.00 88.69 305 LEU A C 1
ATOM 2450 O O . LEU A 1 305 ? 22.802 12.733 -22.513 1.00 88.69 305 LEU A O 1
ATOM 2454 N N . PRO A 1 306 ? 21.265 14.262 -21.939 1.00 82.56 306 PRO A N 1
ATOM 2455 C CA . PRO A 1 306 ? 21.379 14.984 -23.205 1.00 82.56 306 PRO A CA 1
ATOM 2456 C C . PRO A 1 306 ? 22.766 15.604 -23.391 1.00 82.56 306 PRO A C 1
ATOM 2458 O O . PRO A 1 306 ? 23.248 15.673 -24.515 1.00 82.56 306 PRO A O 1
ATOM 2461 N N . LYS A 1 307 ? 23.450 15.988 -22.303 1.00 82.69 307 LYS A N 1
ATOM 2462 C CA . LYS A 1 307 ? 24.836 16.477 -22.372 1.00 82.69 307 LYS A CA 1
ATOM 2463 C C . LYS A 1 307 ? 25.803 15.358 -22.755 1.00 82.69 307 LYS A C 1
ATOM 2465 O O . LYS A 1 307 ? 26.691 15.583 -23.567 1.00 82.69 307 LYS A O 1
ATOM 2470 N N . ALA A 1 308 ? 25.607 14.155 -22.215 1.00 71.56 308 ALA A N 1
ATOM 2471 C CA . ALA A 1 308 ? 26.408 12.985 -22.568 1.00 71.56 308 ALA A CA 1
ATOM 2472 C C . ALA A 1 308 ? 26.146 12.519 -24.011 1.00 71.56 308 ALA A C 1
ATOM 2474 O O . ALA A 1 308 ? 27.092 12.218 -24.731 1.00 71.56 308 ALA A O 1
ATOM 2475 N N . ALA A 1 309 ? 24.885 12.518 -24.454 1.00 71.00 309 ALA A N 1
ATOM 2476 C CA . ALA A 1 309 ? 24.518 12.193 -25.831 1.00 71.00 309 ALA A CA 1
ATOM 2477 C C . ALA A 1 309 ? 25.076 13.222 -26.830 1.00 71.00 309 ALA A C 1
ATOM 2479 O O . ALA A 1 309 ? 25.636 12.839 -27.854 1.00 71.00 309 ALA A O 1
ATOM 2480 N N . ALA A 1 310 ? 25.000 14.517 -26.504 1.00 71.50 310 ALA A N 1
ATOM 2481 C CA . ALA A 1 310 ? 25.603 15.581 -27.305 1.00 71.50 310 ALA A CA 1
ATOM 2482 C C . ALA A 1 310 ? 27.134 15.452 -27.367 1.00 71.50 310 ALA A C 1
ATOM 2484 O O . ALA A 1 310 ? 27.714 15.559 -28.444 1.00 71.50 310 ALA A O 1
ATOM 2485 N N . TYR A 1 311 ? 27.783 15.149 -26.238 1.00 72.25 311 TYR A N 1
ATOM 2486 C CA . TYR A 1 311 ? 29.222 14.889 -26.192 1.00 72.25 311 TYR A CA 1
ATOM 2487 C C . TYR A 1 311 ? 29.613 13.687 -27.064 1.00 72.25 311 TYR A C 1
ATOM 2489 O O . TYR A 1 311 ? 30.575 13.763 -27.822 1.00 72.25 311 TYR A O 1
ATOM 2497 N N . TYR A 1 312 ? 28.841 12.598 -27.019 1.00 62.12 312 TYR A N 1
ATOM 2498 C CA . TYR A 1 312 ? 29.108 11.412 -27.834 1.00 62.12 312 TYR A CA 1
ATOM 2499 C C . TYR A 1 312 ? 28.935 11.691 -29.332 1.00 62.12 312 TYR A C 1
ATOM 2501 O O . TYR A 1 312 ? 29.779 11.277 -30.121 1.00 62.12 312 TYR A O 1
ATOM 2509 N N . SER A 1 313 ? 27.903 12.451 -29.722 1.00 66.62 313 SER A N 1
ATOM 2510 C CA . SER A 1 313 ? 27.736 12.919 -31.106 1.00 66.62 313 SER A CA 1
ATOM 2511 C C . SER A 1 313 ? 28.950 13.729 -31.565 1.00 66.62 313 SER A C 1
ATOM 2513 O O . SER A 1 313 ? 29.495 13.468 -32.630 1.00 66.62 313 SER A O 1
ATOM 2515 N N . GLN A 1 314 ? 29.434 14.650 -30.726 1.00 72.44 314 GLN A N 1
ATOM 2516 C CA . GLN A 1 314 ? 30.580 15.499 -31.053 1.00 72.44 314 GLN A CA 1
ATOM 2517 C C . GLN A 1 314 ? 31.886 14.698 -31.200 1.00 72.44 314 GLN A C 1
ATOM 2519 O O . GLN A 1 314 ? 32.688 14.979 -32.089 1.00 72.44 314 GLN A O 1
ATOM 2524 N N . VAL A 1 315 ? 32.099 13.674 -30.366 1.00 67.50 315 VAL A N 1
ATOM 2525 C CA . VAL A 1 315 ? 33.257 12.768 -30.473 1.00 67.50 315 VAL A CA 1
ATOM 2526 C C . VAL A 1 315 ? 33.170 11.889 -31.725 1.00 67.50 315 VAL A C 1
ATOM 2528 O O . VAL A 1 315 ? 34.183 11.681 -32.392 1.00 67.50 315 VAL A O 1
ATOM 2531 N N . VAL A 1 316 ? 31.977 11.402 -32.079 1.00 71.19 316 VAL A N 1
ATOM 2532 C CA . VAL A 1 316 ? 31.757 10.618 -33.305 1.00 71.19 316 VAL A CA 1
ATOM 2533 C C . VAL A 1 316 ? 32.004 11.468 -34.555 1.00 71.19 316 VAL A C 1
ATOM 2535 O O . VAL A 1 316 ? 32.698 11.007 -35.461 1.00 71.19 316 VAL A O 1
ATOM 2538 N N . ASP A 1 317 ? 31.548 12.723 -34.581 1.00 68.62 317 ASP A N 1
ATOM 2539 C CA . ASP A 1 317 ? 31.800 13.647 -35.695 1.00 68.62 317 ASP A CA 1
ATOM 2540 C C . ASP A 1 317 ? 33.293 13.996 -35.834 1.00 68.62 317 ASP A C 1
ATOM 2542 O O . ASP A 1 317 ? 33.824 14.066 -36.945 1.00 68.62 317 ASP A O 1
ATOM 2546 N N . LEU A 1 318 ? 34.012 14.152 -34.715 1.00 71.44 318 LEU A N 1
ATOM 2547 C CA . LEU A 1 318 ? 35.468 14.342 -34.716 1.00 71.44 318 LEU A CA 1
ATOM 2548 C C . LEU A 1 318 ? 36.213 13.093 -35.221 1.00 71.44 318 LEU A C 1
ATOM 2550 O O . LEU A 1 318 ? 37.170 13.221 -35.986 1.00 71.44 318 LEU A O 1
ATOM 2554 N N . GLY A 1 319 ? 35.762 11.890 -34.854 1.00 56.62 319 GLY A N 1
ATOM 2555 C CA . GLY A 1 319 ? 36.340 10.626 -35.323 1.00 56.62 319 GLY A CA 1
ATOM 2556 C C . GLY A 1 319 ? 36.078 10.338 -36.808 1.00 56.62 319 GLY A C 1
ATOM 2557 O O . GLY A 1 319 ? 36.972 9.876 -37.519 1.00 56.62 319 GLY A O 1
ATOM 2558 N N . LEU A 1 320 ? 34.879 10.656 -37.307 1.00 56.22 320 LEU A N 1
ATOM 2559 C CA . LEU A 1 320 ? 34.524 10.510 -38.723 1.00 56.22 320 LEU A CA 1
ATOM 2560 C C . LEU A 1 320 ? 35.285 11.509 -39.610 1.00 56.22 320 LEU A C 1
ATOM 2562 O O . LEU A 1 320 ? 35.789 11.122 -40.666 1.00 56.22 320 LEU A O 1
ATOM 2566 N N . ASN A 1 321 ? 35.461 12.755 -39.161 1.00 56.31 321 ASN A N 1
ATOM 2567 C CA . ASN A 1 321 ? 36.234 13.763 -39.898 1.00 56.31 321 ASN A CA 1
ATOM 2568 C C . ASN A 1 321 ? 37.752 13.486 -39.892 1.00 56.31 321 ASN A C 1
ATOM 2570 O O . ASN A 1 321 ? 38.441 13.754 -40.883 1.00 56.31 321 ASN A O 1
ATOM 2574 N N . ALA A 1 322 ? 38.286 12.883 -38.826 1.00 54.22 322 ALA A N 1
ATOM 2575 C CA . ALA A 1 322 ? 39.681 12.438 -38.788 1.00 54.22 322 ALA A CA 1
ATOM 2576 C C . ALA A 1 322 ? 39.950 11.295 -39.791 1.00 54.22 322 ALA A C 1
ATOM 2578 O O . ALA A 1 322 ? 40.964 11.304 -40.487 1.00 54.22 322 ALA A O 1
ATOM 2579 N N . ASN A 1 323 ? 39.005 10.363 -39.957 1.00 51.50 323 ASN A N 1
ATOM 2580 C CA . ASN A 1 323 ? 39.127 9.304 -40.963 1.00 51.50 323 ASN A CA 1
ATOM 2581 C C . ASN A 1 323 ? 38.946 9.822 -42.399 1.00 51.50 323 ASN A C 1
ATOM 2583 O O . ASN A 1 323 ? 39.681 9.392 -43.287 1.00 51.50 323 ASN A O 1
ATOM 2587 N N . ALA A 1 324 ? 38.041 10.780 -42.630 1.00 51.38 324 ALA A N 1
ATOM 2588 C CA . ALA A 1 324 ? 37.851 11.390 -43.949 1.00 51.38 324 ALA A CA 1
ATOM 2589 C C . ALA A 1 324 ? 39.106 12.145 -44.435 1.00 51.38 324 ALA A C 1
ATOM 2591 O O . ALA A 1 324 ? 39.473 12.058 -45.611 1.00 51.38 324 ALA A O 1
ATOM 2592 N N . SER A 1 325 ? 39.815 12.825 -43.527 1.00 50.12 325 SER A N 1
ATOM 2593 C CA . SER A 1 325 ? 41.069 13.522 -43.851 1.00 50.12 325 SER A CA 1
ATOM 2594 C C . SER A 1 325 ? 42.260 12.571 -44.064 1.00 50.12 325 SER A C 1
ATOM 2596 O O . SER A 1 325 ? 43.082 12.830 -44.944 1.00 50.12 325 SER A O 1
ATOM 2598 N N . MET A 1 326 ? 42.321 11.416 -43.385 1.00 44.41 326 MET A N 1
ATOM 2599 C CA . MET A 1 326 ? 43.329 10.377 -43.676 1.00 44.41 326 MET A CA 1
ATOM 2600 C C . MET A 1 326 ? 43.108 9.667 -45.022 1.00 44.41 326 MET A C 1
ATOM 2602 O O . MET A 1 326 ? 44.083 9.312 -45.692 1.00 44.41 326 MET A O 1
ATOM 2606 N N . THR A 1 327 ? 41.860 9.496 -45.471 1.00 47.84 327 THR A N 1
ATOM 2607 C CA . THR A 1 327 ? 41.573 8.933 -46.805 1.00 47.84 327 THR A CA 1
ATOM 2608 C C . THR A 1 327 ? 41.840 9.908 -47.953 1.00 47.84 327 THR A C 1
ATOM 2610 O O . THR A 1 327 ? 42.167 9.466 -49.051 1.00 47.84 327 THR A O 1
ATOM 2613 N N . ALA A 1 328 ? 41.782 11.223 -47.714 1.00 42.25 328 ALA A N 1
ATOM 2614 C CA . ALA A 1 328 ? 42.159 12.225 -48.715 1.00 42.25 328 ALA A CA 1
ATOM 2615 C C . ALA A 1 328 ? 43.688 12.387 -48.854 1.00 42.25 328 ALA A C 1
ATOM 2617 O O . ALA A 1 328 ? 44.175 12.745 -49.923 1.00 42.25 328 ALA A O 1
ATOM 2618 N N . ALA A 1 329 ? 44.459 12.077 -47.805 1.00 42.47 329 ALA A N 1
ATOM 2619 C CA . ALA A 1 329 ? 45.916 12.241 -47.792 1.00 42.47 329 ALA A CA 1
ATOM 2620 C C . ALA A 1 329 ? 46.719 11.012 -48.279 1.00 42.47 329 ALA A C 1
ATOM 2622 O O . ALA A 1 329 ? 47.944 11.071 -48.322 1.00 42.47 329 ALA A O 1
ATOM 2623 N N . THR A 1 330 ? 46.076 9.900 -48.661 1.00 43.16 330 THR A N 1
ATOM 2624 C CA . THR A 1 330 ? 46.772 8.639 -49.020 1.00 43.16 330 THR A CA 1
ATOM 2625 C C . THR 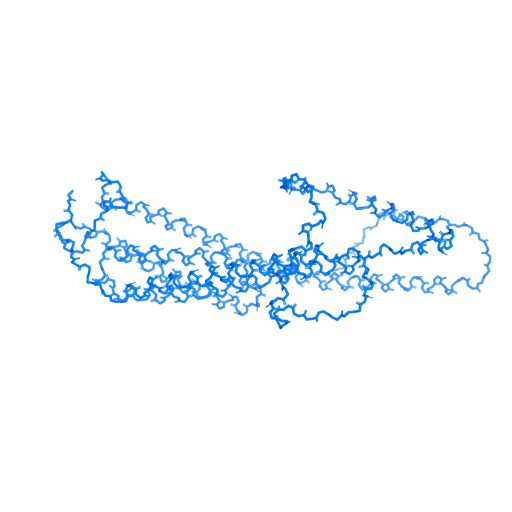A 1 330 ? 46.627 8.195 -50.481 1.00 43.16 330 THR A C 1
ATOM 2627 O O . THR A 1 330 ? 47.070 7.107 -50.842 1.00 43.16 330 THR A O 1
ATOM 2630 N N . TRP A 1 331 ? 46.134 9.061 -51.372 1.00 40.44 331 TRP A N 1
ATOM 2631 C CA . TRP A 1 331 ? 46.151 8.833 -52.830 1.00 40.44 331 TRP A CA 1
ATOM 2632 C C . TRP A 1 331 ? 47.374 9.443 -53.538 1.00 40.44 331 TRP A C 1
ATOM 2634 O O . TRP A 1 331 ? 47.308 9.881 -54.683 1.00 40.44 331 TRP A O 1
ATOM 2644 N N . GLY A 1 332 ? 48.517 9.457 -52.848 1.00 39.47 332 GLY A N 1
ATOM 2645 C CA . GLY A 1 332 ? 49.754 10.066 -53.334 1.00 39.47 332 GLY A CA 1
ATOM 2646 C C . GLY A 1 332 ? 51.020 9.385 -52.826 1.00 39.47 332 GLY A C 1
ATOM 2647 O O . GLY A 1 332 ? 51.909 10.064 -52.342 1.00 39.47 332 GLY A O 1
ATOM 2648 N N . GLY A 1 333 ? 51.110 8.060 -52.969 1.00 42.53 333 GLY A N 1
ATOM 2649 C CA . GLY A 1 333 ? 52.389 7.351 -53.055 1.00 42.53 333 GLY A CA 1
ATOM 2650 C C . GLY A 1 333 ? 53.190 7.123 -51.762 1.00 42.53 333 GLY A C 1
ATOM 2651 O O . GLY A 1 333 ? 53.267 7.947 -50.865 1.00 42.53 333 GLY A O 1
ATOM 2652 N N . VAL A 1 334 ? 53.911 5.999 -51.787 1.00 37.47 334 VAL A N 1
ATOM 2653 C CA . VAL A 1 334 ? 55.039 5.606 -50.922 1.00 37.47 334 VAL A CA 1
ATOM 2654 C C . VAL A 1 334 ? 54.699 4.813 -49.647 1.00 37.47 334 VAL A C 1
ATOM 2656 O O . VAL A 1 334 ? 54.101 5.272 -48.682 1.00 37.47 334 VAL A O 1
ATOM 2659 N N . LYS A 1 335 ? 55.175 3.560 -49.680 1.00 44.28 335 LYS A N 1
ATOM 2660 C CA . LYS A 1 335 ? 55.346 2.616 -48.572 1.00 44.28 335 LYS A CA 1
ATOM 2661 C C . LYS A 1 335 ? 56.207 3.229 -47.458 1.00 44.28 335 LYS A C 1
ATOM 2663 O O . LYS A 1 335 ? 57.341 3.579 -47.754 1.00 44.28 335 LYS A O 1
ATOM 2668 N N . GLN A 1 336 ? 55.775 3.165 -46.196 1.00 38.31 336 GLN A N 1
ATOM 2669 C CA . GLN A 1 336 ? 56.568 2.582 -45.099 1.00 38.31 336 GLN A CA 1
ATOM 2670 C C . GLN A 1 336 ? 55.826 2.582 -43.755 1.00 38.31 336 GLN A C 1
ATOM 2672 O O . GLN A 1 336 ? 55.001 3.434 -43.452 1.00 38.31 336 GLN A O 1
ATOM 2677 N N . SER A 1 337 ? 56.153 1.553 -42.982 1.00 43.56 337 SER A N 1
ATOM 2678 C CA . SER A 1 337 ? 55.728 1.191 -41.637 1.00 43.56 337 SER A CA 1
ATOM 2679 C C . SER A 1 337 ? 55.713 2.341 -40.628 1.00 43.56 337 SER A C 1
ATOM 2681 O O . SER A 1 337 ? 56.777 2.864 -40.325 1.00 43.56 337 SER A O 1
ATOM 2683 N N . VAL A 1 338 ? 54.570 2.611 -39.986 1.00 33.03 338 VAL A N 1
ATOM 2684 C CA . VAL A 1 338 ? 54.536 3.177 -38.626 1.00 33.03 338 VAL A CA 1
ATOM 2685 C C . VAL A 1 338 ? 53.323 2.631 -37.868 1.00 33.03 338 VAL A C 1
ATOM 2687 O O . VAL A 1 338 ? 52.172 2.951 -38.146 1.00 33.03 338 VAL A O 1
ATOM 2690 N N . LEU A 1 339 ? 53.627 1.780 -36.892 1.00 37.03 339 LEU A N 1
ATOM 2691 C CA . LEU A 1 339 ? 52.803 1.462 -35.735 1.00 37.03 339 LEU A CA 1
ATOM 2692 C C . LEU A 1 339 ? 52.860 2.694 -34.812 1.00 37.03 339 LEU A C 1
ATOM 2694 O O . LEU A 1 339 ? 53.952 3.016 -34.344 1.00 37.03 339 LEU A O 1
ATOM 2698 N N . LEU A 1 340 ? 51.748 3.393 -34.554 1.00 31.62 340 LEU A N 1
ATOM 2699 C CA . LEU A 1 340 ? 51.726 4.462 -33.547 1.00 31.62 340 LEU A CA 1
ATOM 2700 C C . LEU A 1 340 ? 50.599 4.261 -32.533 1.00 31.62 340 LEU A C 1
ATOM 2702 O O . LEU A 1 340 ? 49.416 4.190 -32.857 1.00 31.62 340 LEU A O 1
ATOM 2706 N N . LEU A 1 341 ? 51.056 4.123 -31.293 1.00 31.20 341 LEU A N 1
ATOM 2707 C CA . LEU A 1 341 ? 50.333 4.012 -30.039 1.00 31.20 341 LEU A CA 1
ATOM 2708 C C . LEU A 1 341 ? 49.556 5.301 -29.738 1.00 31.20 341 LEU A C 1
ATOM 2710 O O . LEU A 1 341 ? 50.145 6.377 -29.686 1.00 31.20 341 LEU A O 1
ATOM 2714 N N . CYS A 1 342 ? 48.269 5.186 -29.416 1.00 30.28 342 CYS A N 1
ATOM 2715 C CA . CYS A 1 342 ? 47.551 6.223 -28.678 1.00 30.28 342 CYS A CA 1
ATOM 2716 C C . CYS A 1 342 ? 47.715 5.976 -27.171 1.00 30.28 342 CYS A C 1
ATOM 2718 O O . CYS A 1 342 ? 46.861 5.372 -26.532 1.00 30.28 342 CYS A O 1
ATOM 2720 N N . PHE A 1 343 ? 48.828 6.446 -26.610 1.00 34.25 343 PHE A N 1
ATOM 2721 C CA . PHE A 1 343 ? 48.939 6.797 -25.193 1.00 34.25 343 PHE A CA 1
ATOM 2722 C C . PHE A 1 343 ? 49.656 8.145 -25.121 1.00 34.25 343 PHE A C 1
ATOM 2724 O O . PHE A 1 343 ? 50.879 8.224 -25.194 1.00 34.25 343 PHE A O 1
ATOM 2731 N N . GLY A 1 344 ? 48.873 9.220 -25.047 1.00 29.33 344 GLY A N 1
ATOM 2732 C CA . GLY A 1 344 ? 49.371 10.565 -24.791 1.00 29.33 344 GLY A CA 1
ATOM 2733 C C . GLY A 1 344 ? 49.396 10.820 -23.292 1.00 29.33 344 GLY A C 1
ATOM 2734 O O . GLY A 1 344 ? 48.408 11.275 -22.725 1.00 29.33 344 GLY A O 1
ATOM 2735 N N . ALA A 1 345 ? 50.525 10.509 -22.661 1.00 38.94 345 ALA A N 1
ATOM 2736 C CA . ALA A 1 345 ? 50.940 11.177 -21.442 1.00 38.94 345 ALA A CA 1
ATOM 2737 C C . ALA A 1 345 ? 51.481 12.556 -21.843 1.00 38.94 345 ALA A C 1
ATOM 2739 O O . ALA A 1 345 ? 52.501 12.630 -22.517 1.00 38.94 345 ALA A O 1
ATOM 2740 N N . ASN A 1 346 ? 50.780 13.625 -21.474 1.00 33.62 346 ASN A N 1
ATOM 2741 C CA . ASN A 1 346 ? 51.375 14.921 -21.160 1.00 33.62 346 ASN A CA 1
ATOM 2742 C C . ASN A 1 346 ? 50.353 15.735 -20.371 1.00 33.62 346 ASN A C 1
ATOM 2744 O O . ASN A 1 346 ? 49.220 15.939 -20.806 1.00 33.62 346 ASN A O 1
ATOM 2748 N N . GLY A 1 347 ? 50.756 16.118 -19.163 1.00 42.12 347 GLY A N 1
ATOM 2749 C CA . GLY A 1 347 ? 50.001 17.027 -18.329 1.00 42.12 347 GLY A CA 1
ATOM 2750 C C . GLY A 1 347 ? 50.065 18.418 -18.928 1.00 42.12 347 GLY A C 1
ATOM 2751 O O . GLY A 1 347 ? 51.143 18.982 -19.024 1.00 42.12 347 GLY A O 1
ATOM 2752 N N . ASP A 1 348 ? 48.903 18.956 -19.270 1.00 29.59 348 ASP A N 1
ATOM 2753 C CA . ASP A 1 348 ? 48.679 20.390 -19.325 1.00 29.59 348 ASP A CA 1
ATOM 2754 C C . ASP A 1 348 ? 47.293 20.685 -18.757 1.00 29.59 348 ASP A C 1
ATOM 2756 O O . ASP A 1 348 ? 46.274 20.102 -19.138 1.00 29.59 348 ASP A O 1
ATOM 2760 N N . LEU A 1 349 ? 47.290 21.574 -17.767 1.00 37.75 349 LEU A N 1
ATOM 2761 C CA . LEU A 1 349 ? 46.113 22.095 -17.095 1.00 37.75 349 LEU A CA 1
ATOM 2762 C C . LEU A 1 349 ? 45.314 22.931 -18.105 1.00 37.75 349 LEU A C 1
ATOM 2764 O O . LEU A 1 349 ? 45.638 24.090 -18.367 1.00 37.75 349 LEU A O 1
ATOM 2768 N N . VAL A 1 350 ? 44.239 22.371 -18.658 1.00 33.25 350 VAL A N 1
ATOM 2769 C CA . VAL A 1 350 ? 43.251 23.175 -19.385 1.00 33.25 350 VAL A CA 1
ATOM 2770 C C . VAL A 1 350 ? 42.442 23.967 -18.361 1.00 33.25 350 VAL A C 1
ATOM 2772 O O . VAL A 1 350 ? 41.583 23.444 -17.652 1.00 33.25 350 VAL A O 1
ATOM 2775 N N . ARG A 1 351 ? 42.758 25.258 -18.274 1.00 37.50 351 ARG A N 1
ATOM 2776 C CA . ARG A 1 351 ? 41.998 26.274 -17.547 1.00 37.50 351 ARG A CA 1
ATOM 2777 C C . ARG A 1 351 ? 40.700 26.542 -18.318 1.00 37.50 351 ARG A C 1
ATOM 2779 O O . ARG A 1 351 ? 40.746 27.025 -19.446 1.00 37.50 351 ARG A O 1
ATOM 2786 N N . LEU A 1 352 ? 39.555 26.216 -17.722 1.00 42.16 352 LEU A N 1
ATOM 2787 C CA . LEU A 1 352 ? 38.242 26.631 -18.228 1.00 42.16 352 LEU A CA 1
ATOM 2788 C C . LEU A 1 352 ? 38.072 28.157 -18.049 1.00 42.16 352 LEU A C 1
ATOM 2790 O O . LEU A 1 352 ? 38.495 28.675 -17.009 1.00 42.16 352 LEU A O 1
ATOM 2794 N N . PRO A 1 353 ? 37.475 28.887 -19.012 1.00 54.38 353 PRO A N 1
ATOM 2795 C CA . PRO A 1 353 ? 37.002 30.252 -18.783 1.00 54.38 353 PRO A CA 1
ATOM 2796 C C . PRO A 1 353 ? 35.686 30.238 -17.969 1.00 54.38 353 PRO A C 1
ATOM 2798 O O . PRO A 1 353 ? 35.046 29.185 -17.907 1.00 54.38 353 PRO A O 1
ATOM 2801 N N . PRO A 1 354 ? 35.326 31.359 -17.307 1.00 52.44 354 PRO A N 1
ATOM 2802 C CA . PRO A 1 354 ? 34.259 31.412 -16.301 1.00 52.44 354 PRO A CA 1
ATOM 2803 C C . PRO A 1 354 ? 32.862 31.060 -16.820 1.00 52.44 354 PRO A C 1
ATOM 2805 O O . PRO A 1 354 ? 32.552 31.404 -17.985 1.00 52.44 354 PRO A O 1
#

Secondary structure (DSSP, 8-state):
---S--------HHHHHHHHHHHHHHHHHHHHHHHHHHHHHHHHHHHHHS-------SHHHHS-HHHHHHHHHHHHHHHHHHHHTT-S----------PPP---HHHHHHHHHTTTTS-HHHH-----------HHHHHHHHHHHHHHHHHHHHHHHHHHHHHHHHHHHHHHHHHHHTTTTS-HHHHHHHHHHHHHHHHHHHHHHTTTTTT-HHHHHHHHHHHHHHHHHHHHHHHHHHHHHHT--SSSTTS----TTTS-TT--TTHHHHHHHHHHHHHHHHHHHHHHHHHHHHHHHHHHHHHHHHHHHHHHHHHHHHHHHHHHHHHHSSSS----------------------

Sequence (354 aa):
MECVSIGQANPDNAGVGILVAFVTQSLIAVIASAFTFLLSTLHQQRWHDAVPDPQPGDGLAQWPKWLRRTHKKNSEMLEIMWRTNRTGPVLTFRIVTGRPISENENDKHQILERYDHWPAWLVGKQPAYPRQRDETSKIEDEITLTTRRLDFANRILLAGSDSQTFIGIALLISALIQSKTLTLYHMHIIYDTISLVIISNCAACICIFREGRTKGYIRLALIGVWATLFVSYLAVFVTRLQQWDYEAPAHCYRTSRIALSSSKHPYVDYIYIAIKTLYIASTFVYAMSLALNLEARLQKLQQTLPKAAAYYSQVVDLGLNANASMTAATWGGVKQSVLLLCFGANGDLVRLPP